Protein AF-A0A6I1K5Q5-F1 (afdb_monomer_lite)

Sequence (228 aa):
MSTQPTPKAWEADEFWSEVVNVITGGKRLRPDHYLASLDAPALESLRLALSSSGTLAEQQKLCPPRSGGRLDGEPPSLRCLSELSSALRQTWMLRRLERQTLIESAAKKRCGDLGLDTRLTDAVCTVVGEEALAQAAHNQVGDFSVKAAQVLMSRQDGKLKAIAEQRKERELELKNRSLDLELEKYRTALKGKVELAMDAFAADLKGNAKLLEAYQRFRAEVGAAMTK

Radius of gyration: 44.76 Å; chains: 1; bounding box: 92×24×130 Å

Structure (mmCIF, N/CA/C/O backbone):
data_AF-A0A6I1K5Q5-F1
#
_entry.id   AF-A0A6I1K5Q5-F1
#
loop_
_atom_site.group_PDB
_atom_site.id
_atom_site.type_symbol
_atom_site.label_atom_id
_atom_site.label_alt_id
_atom_site.label_comp_id
_atom_site.label_asym_id
_atom_site.label_entity_id
_atom_site.label_seq_id
_atom_site.pdbx_PDB_ins_code
_atom_site.Cartn_x
_atom_site.Cartn_y
_atom_site.Cartn_z
_atom_site.occupancy
_atom_site.B_iso_or_equiv
_atom_site.auth_seq_id
_atom_site.auth_comp_id
_atom_site.auth_asym_id
_atom_site.auth_atom_id
_atom_site.pdbx_PDB_model_num
ATOM 1 N N . MET A 1 1 ? -1.878 -12.886 -54.668 1.00 40.97 1 MET A N 1
ATOM 2 C CA . MET A 1 1 ? -1.675 -13.438 -53.313 1.00 40.97 1 MET A CA 1
ATOM 3 C C . MET A 1 1 ? -1.181 -12.306 -52.431 1.00 40.97 1 MET A C 1
ATOM 5 O O . MET A 1 1 ? -0.144 -11.738 -52.737 1.00 40.97 1 MET A O 1
ATOM 9 N N . SER A 1 2 ? -1.976 -11.894 -51.441 1.00 40.22 2 SER A N 1
ATOM 10 C CA . SER A 1 2 ? -1.607 -10.820 -50.513 1.00 40.22 2 SER A CA 1
ATOM 11 C C . SER A 1 2 ? -0.576 -11.371 -49.530 1.00 40.22 2 SER A C 1
ATOM 13 O O . SER A 1 2 ? -0.927 -12.128 -48.629 1.00 40.22 2 SER A O 1
ATOM 15 N N . THR A 1 3 ? 0.703 -11.073 -49.747 1.00 44.16 3 THR A N 1
ATOM 16 C CA . THR A 1 3 ? 1.759 -11.342 -48.769 1.00 44.16 3 THR A CA 1
ATOM 17 C C . THR A 1 3 ? 1.584 -10.344 -47.635 1.00 44.16 3 THR A C 1
ATOM 19 O O . THR A 1 3 ? 2.009 -9.193 -47.752 1.00 44.16 3 THR A O 1
ATOM 22 N N . GLN A 1 4 ? 0.911 -10.750 -46.557 1.00 48.81 4 GLN A N 1
ATOM 23 C CA . GLN A 1 4 ? 0.984 -9.976 -45.324 1.00 48.81 4 GLN A CA 1
ATOM 24 C C . GLN A 1 4 ? 2.465 -9.878 -44.927 1.00 48.81 4 GLN A C 1
ATOM 26 O O . GLN A 1 4 ? 3.147 -10.907 -44.916 1.00 48.81 4 GLN A O 1
ATOM 31 N N . PRO A 1 5 ? 2.989 -8.665 -44.679 1.00 61.34 5 PRO A N 1
ATOM 32 C CA . PRO A 1 5 ? 4.362 -8.512 -44.233 1.00 61.34 5 PRO A CA 1
ATOM 33 C C . PRO A 1 5 ? 4.520 -9.250 -42.908 1.00 61.34 5 PRO A C 1
ATOM 35 O O . PRO A 1 5 ? 3.667 -9.136 -42.026 1.00 61.34 5 PRO A O 1
ATOM 38 N N . THR A 1 6 ? 5.596 -10.023 -42.790 1.00 65.38 6 THR A N 1
ATOM 39 C CA . THR A 1 6 ? 5.966 -10.685 -41.543 1.00 65.38 6 THR A CA 1
ATOM 40 C C . THR A 1 6 ? 6.007 -9.627 -40.436 1.00 65.38 6 THR A C 1
ATOM 42 O O . THR A 1 6 ? 6.643 -8.585 -40.644 1.00 65.38 6 THR A O 1
ATOM 45 N N . PRO A 1 7 ? 5.315 -9.842 -39.303 1.00 74.31 7 PRO A N 1
ATOM 46 C CA . PRO A 1 7 ? 5.325 -8.883 -38.210 1.00 74.31 7 PRO A CA 1
ATOM 47 C C . PRO A 1 7 ? 6.760 -8.669 -37.737 1.00 74.31 7 PRO A C 1
ATOM 49 O O . PRO A 1 7 ? 7.582 -9.593 -37.731 1.00 74.31 7 PRO A O 1
ATOM 52 N N . LYS A 1 8 ? 7.082 -7.428 -37.386 1.00 83.38 8 LYS A N 1
ATOM 53 C CA . LYS A 1 8 ? 8.431 -7.082 -36.927 1.00 83.38 8 LYS A CA 1
ATOM 54 C C . LYS A 1 8 ? 8.673 -7.703 -35.554 1.00 83.38 8 LYS A C 1
ATOM 56 O O . LYS A 1 8 ? 7.740 -7.849 -34.773 1.00 83.38 8 LYS A O 1
ATOM 61 N N . ALA A 1 9 ? 9.926 -8.016 -35.221 1.00 83.31 9 ALA A N 1
ATOM 62 C CA . ALA A 1 9 ? 10.248 -8.694 -33.960 1.00 83.31 9 ALA A CA 1
ATOM 63 C C . ALA A 1 9 ? 9.727 -7.945 -32.716 1.00 83.31 9 ALA A C 1
ATOM 65 O O . ALA A 1 9 ? 9.235 -8.571 -31.784 1.00 83.31 9 ALA A O 1
ATOM 66 N N . TRP A 1 10 ? 9.754 -6.609 -32.731 1.00 83.94 10 TRP A N 1
ATOM 67 C CA . TRP A 1 10 ? 9.225 -5.784 -31.640 1.00 83.94 10 TRP A CA 1
ATOM 68 C C . TRP A 1 10 ? 7.691 -5.782 -31.541 1.00 83.94 10 TRP A C 1
ATOM 70 O O . TRP A 1 10 ? 7.167 -5.429 -30.493 1.00 83.94 10 TRP A O 1
ATOM 80 N N . GLU A 1 11 ? 6.959 -6.151 -32.599 1.00 84.75 11 GLU A N 1
ATOM 81 C CA . GLU A 1 11 ? 5.490 -6.269 -32.561 1.00 84.75 11 GLU A CA 1
ATOM 82 C C . GLU A 1 11 ? 5.056 -7.540 -31.819 1.00 84.75 11 GLU A C 1
ATOM 84 O O . GLU A 1 11 ? 3.968 -7.578 -31.251 1.00 84.75 11 GLU A O 1
ATOM 89 N N . ALA A 1 12 ? 5.911 -8.568 -31.809 1.00 83.62 12 ALA A N 1
ATOM 90 C CA . ALA A 1 12 ? 5.667 -9.829 -31.113 1.00 83.62 12 ALA A CA 1
ATOM 91 C C . ALA A 1 12 ? 6.012 -9.777 -29.612 1.00 83.62 12 ALA A C 1
ATOM 93 O O . ALA A 1 12 ? 5.612 -10.669 -28.866 1.00 83.62 12 ALA A O 1
ATOM 94 N N . ASP A 1 13 ? 6.743 -8.751 -29.167 1.00 85.88 13 ASP A N 1
ATOM 95 C CA . ASP A 1 13 ? 7.114 -8.539 -27.768 1.00 85.88 13 ASP A CA 1
ATOM 96 C C . ASP A 1 13 ? 6.332 -7.347 -27.198 1.00 85.88 13 ASP A C 1
ATOM 98 O O . ASP A 1 13 ? 6.517 -6.202 -27.614 1.00 85.88 13 ASP A O 1
ATOM 102 N N . GLU A 1 14 ? 5.462 -7.610 -26.218 1.00 86.88 14 GLU A N 1
ATOM 103 C CA . GLU A 1 14 ? 4.630 -6.584 -25.575 1.00 86.88 14 GLU A CA 1
ATOM 104 C C . GLU A 1 14 ? 5.450 -5.414 -25.016 1.00 86.88 14 GLU A C 1
ATOM 106 O O . GLU A 1 14 ? 5.043 -4.257 -25.131 1.00 86.88 14 GLU A O 1
ATOM 111 N N . PHE A 1 15 ? 6.622 -5.692 -24.438 1.00 88.19 15 PHE A N 1
ATOM 112 C CA . PHE A 1 15 ? 7.477 -4.658 -23.868 1.00 88.19 15 PHE A CA 1
ATOM 113 C C . PHE A 1 15 ? 8.039 -3.748 -24.962 1.00 88.19 15 PHE A C 1
ATOM 115 O O . PHE A 1 15 ? 7.983 -2.525 -24.840 1.00 88.19 15 PHE A O 1
ATOM 122 N N . TRP A 1 16 ? 8.554 -4.320 -26.050 1.00 87.81 16 TRP A N 1
ATOM 123 C CA . TRP A 1 16 ? 9.086 -3.520 -27.154 1.00 87.81 16 TRP A CA 1
ATOM 124 C C . TRP A 1 16 ? 7.994 -2.788 -27.936 1.00 87.81 16 TRP A C 1
ATOM 126 O O . TRP A 1 16 ? 8.220 -1.660 -28.378 1.00 87.81 16 TRP A O 1
ATOM 136 N N . SER A 1 17 ? 6.801 -3.370 -28.038 1.00 87.19 17 SER A N 1
ATOM 137 C CA . SER A 1 17 ? 5.617 -2.714 -28.592 1.00 87.19 17 SER A CA 1
ATOM 138 C C . SER A 1 17 ? 5.233 -1.465 -27.787 1.00 87.19 17 SER A C 1
ATOM 140 O O . SER A 1 17 ? 5.051 -0.386 -28.356 1.00 87.19 17 SER A O 1
ATOM 142 N N . GLU A 1 18 ? 5.213 -1.552 -26.454 1.00 87.50 18 GLU A N 1
ATOM 143 C CA . GLU A 1 18 ? 5.001 -0.395 -25.573 1.00 87.50 18 GLU A CA 1
ATOM 144 C C . GLU A 1 18 ? 6.091 0.671 -25.737 1.00 87.50 18 GLU A C 1
ATOM 146 O O . GLU A 1 18 ? 5.775 1.851 -25.905 1.00 87.50 18 GLU A O 1
ATOM 151 N N . VAL A 1 19 ? 7.367 0.270 -25.765 1.00 86.81 19 VAL A N 1
ATOM 152 C CA . VAL A 1 19 ? 8.497 1.193 -25.978 1.00 86.81 19 VAL A CA 1
ATOM 153 C C . VAL A 1 19 ? 8.340 1.947 -27.301 1.00 86.81 19 VAL A C 1
ATOM 155 O O . VAL A 1 19 ? 8.510 3.167 -27.351 1.00 86.81 19 VAL A O 1
ATOM 158 N N . VAL A 1 20 ? 7.970 1.249 -28.376 1.00 86.62 20 VAL A N 1
ATOM 159 C CA . VAL A 1 20 ? 7.707 1.857 -29.686 1.00 86.62 20 VAL A CA 1
ATOM 160 C C . VAL A 1 20 ? 6.521 2.818 -29.622 1.00 86.62 20 VAL A C 1
ATOM 162 O O . VAL A 1 20 ? 6.599 3.918 -30.179 1.00 86.62 20 VAL A O 1
ATOM 165 N N . ASN A 1 21 ? 5.446 2.456 -28.923 1.00 85.88 21 ASN A N 1
ATOM 166 C CA . ASN A 1 21 ? 4.284 3.325 -28.739 1.00 85.88 21 ASN A CA 1
ATOM 167 C C . ASN A 1 21 ? 4.644 4.613 -27.992 1.00 85.88 21 ASN A C 1
ATOM 169 O O . ASN A 1 21 ? 4.194 5.686 -28.395 1.00 85.88 21 ASN A O 1
ATOM 173 N N . VAL A 1 22 ? 5.511 4.535 -26.980 1.00 85.38 22 VAL A N 1
ATOM 174 C CA . VAL A 1 22 ? 6.029 5.703 -26.252 1.00 85.38 22 VAL A CA 1
ATOM 175 C C . VAL A 1 22 ? 6.851 6.611 -27.174 1.00 85.38 22 VAL A C 1
ATOM 177 O O . VAL A 1 22 ? 6.630 7.820 -27.206 1.00 85.38 22 VAL A O 1
ATOM 180 N N . ILE A 1 23 ? 7.754 6.043 -27.981 1.00 83.56 23 ILE A N 1
ATOM 181 C CA . ILE A 1 23 ? 8.615 6.812 -28.904 1.00 83.56 23 ILE A CA 1
ATOM 182 C C . ILE A 1 23 ? 7.794 7.515 -29.986 1.00 83.56 23 ILE A C 1
ATOM 184 O O . ILE A 1 23 ? 8.096 8.637 -30.398 1.00 83.56 23 ILE A O 1
ATOM 188 N N . THR A 1 24 ? 6.779 6.828 -30.496 1.00 82.75 24 THR A N 1
ATOM 189 C CA . THR A 1 24 ? 6.010 7.285 -31.654 1.00 82.75 24 THR A CA 1
ATOM 190 C C . THR A 1 24 ? 4.749 8.056 -31.285 1.00 82.75 24 THR A C 1
ATOM 192 O O . THR A 1 24 ? 4.160 8.698 -32.158 1.00 82.75 24 THR A O 1
ATOM 195 N N . GLY A 1 25 ? 4.311 7.988 -30.026 1.00 78.12 25 GLY A N 1
ATOM 196 C CA . GLY A 1 25 ? 2.995 8.463 -29.606 1.00 78.12 25 GLY A CA 1
ATOM 197 C C . GLY A 1 25 ? 1.862 7.768 -30.369 1.00 78.12 25 GLY A C 1
ATOM 198 O O . GLY A 1 25 ? 0.908 8.432 -30.771 1.00 78.12 25 GLY A O 1
ATOM 199 N N . GLY A 1 26 ? 2.015 6.473 -30.673 1.00 69.19 26 GLY A N 1
ATOM 200 C CA . GLY A 1 26 ? 1.058 5.686 -31.465 1.00 69.19 26 GLY A CA 1
ATOM 201 C C . GLY A 1 26 ? 1.065 5.977 -32.974 1.00 69.19 26 GLY A C 1
ATOM 202 O O . GLY A 1 26 ? 0.168 5.543 -33.696 1.00 69.19 26 GLY A O 1
ATOM 203 N N . LYS A 1 27 ? 2.054 6.729 -33.476 1.00 73.19 27 LYS A N 1
ATOM 204 C CA . LYS A 1 27 ? 2.259 6.961 -34.917 1.00 73.19 27 LYS A CA 1
ATOM 205 C C . LYS A 1 27 ? 3.211 5.917 -35.507 1.00 73.19 27 LYS A C 1
ATOM 207 O O . LYS A 1 27 ? 3.805 5.107 -34.806 1.00 73.19 27 LYS A O 1
ATOM 212 N N . ARG A 1 28 ? 3.398 5.929 -36.831 1.00 68.50 28 ARG A N 1
ATOM 213 C CA . ARG A 1 28 ? 4.427 5.081 -37.454 1.00 68.50 28 ARG A CA 1
ATOM 214 C C . ARG A 1 28 ? 5.816 5.469 -36.938 1.00 68.50 28 ARG A C 1
ATOM 216 O O . ARG A 1 28 ? 6.120 6.657 -36.822 1.00 68.50 28 ARG A O 1
ATOM 223 N N . LEU A 1 29 ? 6.651 4.459 -36.675 1.00 68.31 29 LEU A N 1
ATOM 224 C CA . LEU A 1 29 ? 8.075 4.621 -36.366 1.00 68.31 29 LEU A CA 1
ATOM 225 C C . LEU A 1 29 ? 8.721 5.621 -37.327 1.00 68.31 29 LEU A C 1
ATOM 227 O O . LEU A 1 29 ? 8.513 5.538 -38.541 1.00 68.31 29 LEU A O 1
ATOM 231 N N . ARG A 1 30 ? 9.504 6.554 -36.766 1.00 65.06 30 ARG A N 1
ATOM 232 C CA . ARG A 1 30 ? 10.282 7.520 -37.550 1.00 65.06 30 ARG A CA 1
ATOM 233 C C . ARG A 1 30 ? 11.108 6.796 -38.631 1.00 65.06 30 ARG A C 1
ATOM 235 O O . ARG A 1 30 ? 11.469 5.632 -38.436 1.00 65.06 30 ARG A O 1
ATOM 242 N N . PRO A 1 31 ? 11.489 7.492 -39.717 1.00 53.25 31 PRO A N 1
ATOM 243 C CA . PRO A 1 31 ? 12.248 6.896 -40.821 1.00 53.25 31 PRO A CA 1
ATOM 244 C C . PRO A 1 31 ? 13.609 6.287 -40.441 1.00 53.25 31 PRO A C 1
ATOM 246 O O . PRO A 1 31 ? 14.196 5.583 -41.250 1.00 53.25 31 PRO A O 1
ATOM 249 N N . ASP A 1 32 ? 14.127 6.538 -39.231 1.00 61.19 32 ASP A N 1
ATOM 250 C CA . ASP A 1 32 ? 15.428 6.017 -38.781 1.00 61.19 32 ASP A CA 1
ATOM 251 C C . ASP A 1 32 ? 15.419 4.492 -38.512 1.00 61.19 32 ASP A C 1
ATOM 253 O O . ASP A 1 32 ? 16.476 3.912 -38.305 1.00 61.19 32 ASP A O 1
ATOM 257 N N . HIS A 1 33 ? 14.246 3.835 -38.533 1.00 75.38 33 HIS A N 1
ATOM 258 C CA . HIS A 1 33 ? 13.994 2.378 -38.633 1.00 75.38 33 HIS A CA 1
ATOM 259 C C . HIS A 1 33 ? 14.885 1.388 -37.844 1.00 75.38 33 HIS A C 1
ATOM 261 O O . HIS A 1 33 ? 14.795 0.189 -38.082 1.00 75.38 33 HIS A O 1
ATOM 267 N N . TYR A 1 34 ? 15.658 1.831 -36.850 1.00 85.12 34 TYR A N 1
ATOM 268 C CA . TYR A 1 34 ? 16.626 0.992 -36.140 1.00 85.12 34 TYR A CA 1
ATOM 269 C C . TYR A 1 34 ? 15.977 -0.202 -35.434 1.00 85.12 34 TYR A C 1
ATOM 271 O O . TYR A 1 34 ? 16.431 -1.318 -35.595 1.00 85.12 34 TYR A O 1
ATOM 279 N N . LEU A 1 35 ? 14.854 -0.022 -34.734 1.00 86.12 35 LEU A N 1
ATOM 280 C CA . LEU A 1 35 ? 14.151 -1.159 -34.120 1.00 86.12 35 LEU A CA 1
ATOM 281 C C . LEU A 1 35 ? 13.541 -2.119 -35.150 1.00 86.12 35 LEU A C 1
ATOM 283 O O . LEU A 1 35 ? 13.320 -3.285 -34.850 1.00 86.12 35 LEU A O 1
ATOM 287 N N . ALA A 1 36 ? 13.245 -1.639 -36.362 1.00 84.19 36 ALA A N 1
ATOM 288 C CA . ALA A 1 36 ? 12.668 -2.471 -37.413 1.00 84.19 36 ALA A CA 1
ATOM 289 C C . ALA A 1 36 ? 13.703 -3.388 -38.077 1.00 84.19 36 ALA A C 1
ATOM 291 O O . ALA A 1 36 ? 13.296 -4.347 -38.727 1.00 84.19 36 ALA A O 1
ATOM 292 N N . SER A 1 37 ? 14.996 -3.092 -37.923 1.00 84.44 37 SER A N 1
ATOM 293 C CA . SER A 1 37 ? 16.097 -3.930 -38.393 1.00 84.44 37 SER A CA 1
ATOM 294 C C . SER A 1 37 ? 16.604 -4.928 -37.354 1.00 84.44 37 SER A C 1
ATOM 296 O O . SER A 1 37 ? 17.511 -5.695 -37.659 1.00 84.44 37 SER A O 1
ATOM 298 N N . LEU A 1 38 ? 16.074 -4.929 -36.131 1.00 86.62 38 LEU A N 1
ATOM 299 C CA . LEU A 1 38 ? 16.517 -5.857 -35.093 1.00 86.62 38 LEU A CA 1
ATOM 300 C C . LEU A 1 38 ? 15.608 -7.084 -35.046 1.00 86.62 38 LEU A C 1
ATOM 302 O O . LEU A 1 38 ? 14.381 -6.974 -35.106 1.00 86.62 38 LEU A O 1
ATOM 306 N N . ASP A 1 39 ? 16.229 -8.250 -34.918 1.00 87.62 39 ASP A N 1
ATOM 307 C CA . ASP A 1 39 ? 15.558 -9.489 -34.554 1.00 87.62 39 ASP A CA 1
ATOM 308 C C . ASP A 1 39 ? 15.390 -9.582 -33.025 1.00 87.62 39 ASP A C 1
ATOM 310 O O . ASP A 1 39 ? 15.863 -8.732 -32.267 1.00 87.62 39 ASP A O 1
ATOM 314 N N . ALA A 1 40 ? 14.676 -10.603 -32.547 1.00 85.56 40 ALA A N 1
ATOM 315 C CA . ALA A 1 40 ? 14.408 -10.754 -31.116 1.00 85.56 40 ALA A CA 1
ATOM 316 C C . ALA A 1 40 ? 15.693 -10.859 -30.250 1.00 85.56 40 ALA A C 1
ATOM 318 O O . ALA A 1 40 ? 15.767 -10.173 -29.227 1.00 85.56 40 ALA A O 1
ATOM 319 N N . PRO A 1 41 ? 16.737 -11.623 -30.639 1.00 88.62 41 PRO A N 1
ATOM 320 C CA . PRO A 1 41 ? 18.012 -11.640 -29.914 1.00 88.62 41 PRO A CA 1
ATOM 321 C C . PRO A 1 41 ? 18.719 -10.278 -29.860 1.00 88.62 41 PRO A C 1
ATOM 323 O O . PRO A 1 41 ? 19.267 -9.897 -28.818 1.00 88.62 41 PRO A O 1
ATOM 326 N N . ALA A 1 42 ? 18.712 -9.524 -30.963 1.00 88.69 42 ALA A N 1
ATOM 327 C CA . ALA A 1 42 ? 19.323 -8.204 -30.993 1.00 88.69 42 ALA A CA 1
ATOM 328 C C . ALA A 1 42 ? 18.520 -7.188 -30.170 1.00 88.69 42 ALA A C 1
ATOM 330 O O . ALA A 1 42 ? 19.118 -6.346 -29.503 1.00 88.69 42 ALA A O 1
ATOM 331 N N . LEU A 1 43 ? 17.189 -7.292 -30.131 1.00 88.75 43 LEU A N 1
ATOM 332 C CA . LEU A 1 43 ? 16.364 -6.483 -29.232 1.00 88.75 43 LEU A CA 1
ATOM 333 C C . LEU A 1 43 ? 16.737 -6.717 -27.761 1.00 88.75 43 LEU A C 1
ATOM 335 O O . LEU A 1 43 ? 16.920 -5.753 -27.021 1.00 88.75 43 LEU A O 1
ATOM 339 N N . GLU A 1 44 ? 16.945 -7.961 -27.331 1.00 89.12 44 GLU A N 1
ATOM 340 C CA . GLU A 1 44 ? 17.372 -8.221 -25.948 1.00 89.12 44 GLU A CA 1
ATOM 341 C C . GLU A 1 44 ? 18.795 -7.706 -25.677 1.00 89.12 44 GLU A C 1
ATOM 343 O O . GLU A 1 44 ? 19.065 -7.096 -24.641 1.00 89.12 44 GLU A O 1
ATOM 348 N N . SER A 1 45 ? 19.698 -7.840 -26.650 1.00 89.56 45 SER A N 1
ATOM 349 C CA . SER A 1 45 ? 21.050 -7.273 -26.555 1.00 89.56 45 SER A CA 1
ATOM 350 C C . SER A 1 45 ? 21.025 -5.743 -26.441 1.00 89.56 45 SER A C 1
ATOM 352 O O . SER A 1 45 ? 21.745 -5.165 -25.626 1.00 89.56 45 SER A O 1
ATOM 354 N N . LEU A 1 46 ? 20.141 -5.075 -27.191 1.00 90.06 46 LEU A N 1
ATOM 355 C CA . LEU A 1 46 ? 19.900 -3.636 -27.086 1.00 90.06 46 LEU A CA 1
ATOM 356 C C . LEU A 1 46 ? 19.362 -3.258 -25.699 1.00 90.06 46 LEU A C 1
ATOM 358 O O . LEU A 1 46 ? 19.800 -2.260 -25.123 1.00 90.06 46 LEU A O 1
ATOM 362 N N . ARG A 1 47 ? 18.439 -4.051 -25.142 1.00 88.56 47 ARG A N 1
ATOM 363 C CA . ARG A 1 47 ? 17.910 -3.842 -23.787 1.00 88.56 47 ARG A CA 1
ATOM 364 C C . ARG A 1 47 ? 19.026 -3.865 -22.751 1.00 88.56 47 ARG A C 1
ATOM 366 O O . ARG A 1 47 ? 19.087 -2.969 -21.906 1.00 88.56 47 ARG A O 1
ATOM 373 N N . LEU A 1 48 ? 19.900 -4.867 -22.819 1.00 88.31 48 LEU A N 1
ATOM 374 C CA . LEU A 1 48 ? 21.029 -5.025 -21.903 1.00 88.31 48 LEU A CA 1
ATOM 375 C C . LEU A 1 48 ? 22.030 -3.876 -22.047 1.00 88.31 48 LEU A C 1
ATOM 377 O O . LEU A 1 48 ? 22.415 -3.280 -21.042 1.00 88.31 48 LEU A O 1
ATOM 381 N N . ALA A 1 49 ? 22.378 -3.504 -23.282 1.00 88.19 49 ALA A N 1
ATOM 382 C CA . ALA A 1 49 ? 23.281 -2.390 -23.567 1.00 88.19 49 ALA A CA 1
ATOM 383 C C . ALA A 1 49 ? 22.751 -1.052 -23.026 1.00 88.19 49 ALA A C 1
ATOM 385 O O . ALA A 1 49 ? 23.489 -0.288 -22.413 1.00 88.19 49 ALA A O 1
ATOM 386 N N . LEU A 1 50 ? 21.457 -0.770 -23.195 1.00 86.50 50 LEU A N 1
ATOM 387 C CA . LEU A 1 50 ? 20.842 0.463 -22.689 1.00 86.50 50 LEU A CA 1
ATOM 388 C C . LEU A 1 50 ? 20.600 0.451 -21.172 1.00 86.50 50 LEU A C 1
ATOM 390 O O . LEU A 1 50 ? 20.376 1.511 -20.582 1.00 86.50 50 LEU A O 1
ATOM 394 N N . SER A 1 51 ? 20.649 -0.726 -20.548 1.00 83.06 51 SER A N 1
ATOM 395 C CA . SER A 1 51 ? 20.532 -0.899 -19.096 1.00 83.06 51 SER A CA 1
ATOM 396 C C . SER A 1 51 ? 21.890 -0.911 -18.387 1.00 83.06 51 SER A C 1
ATOM 398 O O . SER A 1 51 ? 21.927 -0.872 -17.157 1.00 83.06 51 SER A O 1
ATOM 400 N N . SER A 1 52 ? 23.005 -0.968 -19.124 1.00 84.50 52 SER A N 1
ATOM 401 C CA . SER A 1 52 ? 24.341 -0.981 -18.532 1.00 84.50 52 SER A CA 1
ATOM 402 C C . SER A 1 52 ? 24.712 0.388 -17.962 1.00 84.50 52 SER A C 1
ATOM 404 O O . SER A 1 52 ? 24.329 1.433 -18.490 1.00 84.50 52 SER A O 1
ATOM 406 N N . SER A 1 53 ? 25.516 0.406 -16.902 1.00 79.00 53 SER A N 1
ATOM 407 C CA . SER A 1 53 ? 26.120 1.642 -16.401 1.00 79.00 53 SER A CA 1
ATOM 408 C C . SER A 1 53 ? 27.120 2.192 -17.420 1.00 79.00 53 SER A C 1
ATOM 410 O O . SER A 1 53 ? 27.966 1.443 -17.904 1.00 79.00 53 SER A O 1
ATOM 412 N N . GLY A 1 54 ? 27.048 3.484 -17.732 1.00 83.75 54 GLY A N 1
ATOM 413 C CA . GLY A 1 54 ? 27.987 4.141 -18.640 1.00 83.75 54 GLY A CA 1
ATOM 414 C C . GLY A 1 54 ? 27.383 5.360 -19.325 1.00 83.75 54 GLY A C 1
ATOM 415 O O . GLY A 1 54 ? 26.204 5.683 -19.157 1.00 83.75 54 GLY A O 1
ATOM 416 N N . THR A 1 55 ? 28.205 6.050 -20.104 1.00 88.62 55 THR A N 1
ATOM 417 C CA . THR A 1 55 ? 27.761 7.132 -20.987 1.00 88.62 55 THR A CA 1
ATOM 418 C C . THR A 1 55 ? 27.049 6.570 -22.220 1.00 88.62 55 THR A C 1
ATOM 420 O O . THR A 1 55 ? 27.313 5.448 -22.649 1.00 88.62 55 THR A O 1
ATOM 423 N N . LEU A 1 56 ? 26.183 7.367 -22.861 1.00 85.62 56 LEU A N 1
ATOM 424 C CA . LEU A 1 56 ? 25.504 6.952 -24.102 1.00 85.62 56 LEU A CA 1
ATOM 425 C C . LEU A 1 56 ? 26.489 6.551 -25.216 1.00 85.62 56 LEU A C 1
ATOM 427 O O . LEU A 1 56 ? 26.173 5.682 -26.020 1.00 85.62 56 LEU A O 1
ATOM 431 N N . ALA A 1 57 ? 27.683 7.152 -25.253 1.00 87.00 57 ALA A N 1
ATOM 432 C CA . ALA A 1 57 ? 28.728 6.810 -26.220 1.00 87.00 57 ALA A CA 1
ATOM 433 C C . ALA A 1 57 ? 29.377 5.443 -25.942 1.00 87.00 57 ALA A C 1
ATOM 435 O O . ALA A 1 57 ? 29.775 4.745 -26.872 1.00 87.00 57 ALA A O 1
ATOM 436 N N . GLU A 1 58 ? 29.479 5.039 -24.676 1.00 87.69 58 GLU A N 1
ATOM 437 C CA . GLU A 1 58 ? 29.938 3.699 -24.296 1.00 87.69 58 GLU A CA 1
ATOM 438 C C . GLU A 1 58 ? 28.848 2.660 -24.562 1.00 87.69 58 GLU A C 1
ATOM 440 O O . GLU A 1 58 ? 29.125 1.630 -25.172 1.00 87.69 58 GLU A O 1
ATOM 445 N N . GLN A 1 59 ? 27.598 2.973 -24.210 1.00 87.50 59 GLN A N 1
ATOM 446 C CA . GLN A 1 59 ? 26.440 2.124 -24.499 1.00 87.50 59 GLN A CA 1
ATOM 447 C C . GLN A 1 59 ? 26.254 1.907 -26.008 1.00 87.50 59 GLN A C 1
ATOM 449 O O . GLN A 1 59 ? 25.938 0.799 -26.432 1.00 87.50 59 GLN A O 1
ATOM 454 N N . GLN A 1 60 ? 26.521 2.923 -26.837 1.00 89.44 60 GLN A N 1
ATOM 455 C CA . GLN A 1 60 ? 26.455 2.823 -28.300 1.00 89.44 60 GLN A CA 1
ATOM 456 C C . GLN A 1 60 ? 27.361 1.724 -28.862 1.00 89.44 60 GLN A C 1
ATOM 458 O O . GLN A 1 60 ? 26.981 1.067 -29.826 1.00 89.44 60 GLN A O 1
ATOM 463 N N . LYS A 1 61 ? 28.532 1.496 -28.255 1.00 87.00 61 LYS A N 1
ATOM 464 C CA . LYS A 1 61 ? 29.472 0.446 -28.683 1.00 87.00 61 LYS A CA 1
ATOM 465 C C . LYS A 1 61 ? 28.976 -0.964 -28.357 1.00 87.00 61 LYS A C 1
ATOM 467 O O . LYS A 1 61 ? 29.436 -1.918 -28.971 1.00 87.00 61 LYS A O 1
ATOM 472 N N . LEU A 1 62 ? 28.076 -1.082 -27.382 1.00 87.38 62 LEU A N 1
ATOM 473 C CA . LEU A 1 62 ? 27.465 -2.340 -26.951 1.00 87.38 62 LEU A CA 1
ATOM 474 C C . LEU A 1 62 ? 26.150 -2.627 -27.685 1.00 87.38 62 LEU A C 1
ATOM 476 O O . LEU A 1 62 ? 25.636 -3.741 -27.613 1.00 87.38 62 LEU A O 1
ATOM 480 N N . CYS A 1 63 ? 25.584 -1.626 -28.363 1.00 88.94 63 CYS A N 1
ATOM 481 C CA . CYS A 1 63 ? 24.339 -1.782 -29.096 1.00 88.94 63 CYS A CA 1
ATOM 482 C C . CYS A 1 63 ? 24.563 -2.623 -30.358 1.00 88.94 63 CYS A C 1
ATOM 484 O O . CYS A 1 63 ? 25.577 -2.448 -31.040 1.00 88.94 63 CYS A O 1
ATOM 486 N N . PRO A 1 64 ? 23.607 -3.496 -30.715 1.00 89.75 64 PRO A N 1
ATOM 487 C CA . PRO A 1 64 ? 23.698 -4.251 -31.952 1.00 89.75 64 PRO A CA 1
ATOM 488 C C . PRO A 1 64 ? 23.750 -3.289 -33.149 1.00 89.75 64 PRO A C 1
ATOM 490 O O . PRO A 1 64 ? 23.028 -2.279 -33.159 1.00 89.75 64 PRO A O 1
ATOM 493 N N . PRO A 1 65 ? 24.589 -3.571 -34.158 1.00 86.81 65 PRO A N 1
ATOM 494 C CA . PRO A 1 65 ? 24.616 -2.769 -35.368 1.00 86.81 65 PRO A CA 1
ATOM 495 C C . PRO A 1 65 ? 23.283 -2.888 -36.110 1.00 86.81 65 PRO A C 1
ATOM 497 O O . PRO A 1 65 ? 22.511 -3.833 -35.925 1.00 86.81 65 PRO A O 1
ATOM 500 N N . ARG A 1 66 ? 23.001 -1.910 -36.966 1.00 84.94 66 ARG A N 1
ATOM 501 C CA . ARG A 1 66 ? 21.860 -1.974 -37.883 1.00 84.94 66 ARG A CA 1
ATOM 502 C C . ARG A 1 66 ? 22.010 -3.188 -38.797 1.00 84.94 66 ARG A C 1
ATOM 504 O O . ARG A 1 66 ? 23.107 -3.425 -39.292 1.00 84.94 66 ARG A O 1
ATOM 511 N N . SER A 1 67 ? 20.907 -3.897 -39.038 1.00 77.50 67 SER A N 1
ATOM 512 C CA . SER A 1 67 ? 20.867 -4.998 -40.002 1.00 77.50 67 SER A CA 1
ATOM 513 C C . SER A 1 67 ? 19.921 -4.703 -41.173 1.00 77.50 67 SER A C 1
ATOM 515 O O . SER A 1 67 ? 18.766 -4.324 -40.990 1.00 77.50 67 SER A O 1
ATOM 517 N N . GLY A 1 68 ? 20.408 -4.840 -42.401 1.00 67.00 68 GLY A N 1
ATOM 518 C CA . GLY A 1 68 ? 19.596 -4.647 -43.601 1.00 67.00 68 GLY A CA 1
ATOM 519 C C . GLY A 1 68 ? 19.326 -3.176 -43.958 1.00 67.00 68 GLY A C 1
ATOM 520 O O . GLY A 1 68 ? 18.813 -2.370 -43.180 1.00 67.00 68 GLY A O 1
ATOM 521 N N . GLY A 1 69 ? 19.641 -2.827 -45.207 1.00 71.75 69 GLY A N 1
ATOM 522 C CA . GLY A 1 69 ? 19.442 -1.493 -45.772 1.00 71.75 69 GLY A CA 1
ATOM 523 C C . GL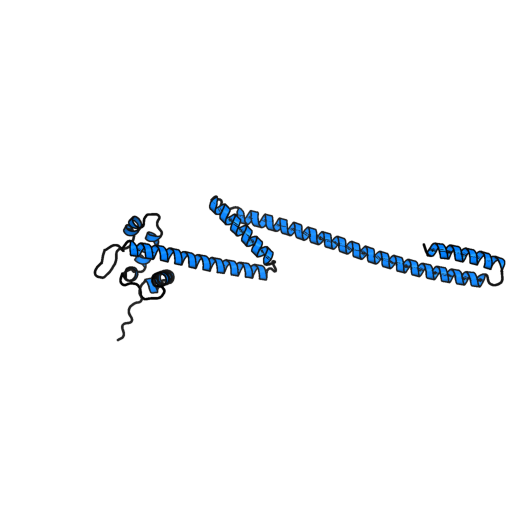Y A 1 69 ? 20.751 -0.748 -46.026 1.00 71.75 69 GLY A C 1
ATOM 524 O O . GLY A 1 69 ? 21.826 -1.331 -46.068 1.00 71.75 69 GLY A O 1
ATOM 525 N N . ARG A 1 70 ? 20.660 0.569 -46.242 1.00 73.19 70 ARG A N 1
ATOM 526 C CA . ARG A 1 70 ? 21.806 1.404 -46.651 1.00 73.19 70 ARG A CA 1
ATOM 527 C C . ARG A 1 70 ? 22.861 1.601 -45.553 1.00 73.19 70 ARG A C 1
ATOM 529 O O . ARG A 1 70 ? 24.003 1.889 -45.879 1.00 73.19 70 ARG A O 1
ATOM 536 N N . LEU A 1 71 ? 22.461 1.490 -44.288 1.00 74.94 71 LEU A N 1
ATOM 537 C CA . LEU A 1 71 ? 23.301 1.735 -43.107 1.00 74.94 71 LEU A CA 1
ATOM 538 C C . LEU A 1 71 ? 23.658 0.421 -42.396 1.00 74.94 71 LEU A C 1
ATOM 540 O O . LEU A 1 71 ? 23.792 0.391 -41.176 1.00 74.94 71 LEU A O 1
ATOM 544 N N . ASP A 1 72 ? 23.694 -0.682 -43.142 1.00 80.50 72 ASP A N 1
ATOM 545 C CA . ASP A 1 72 ? 23.994 -2.007 -42.606 1.00 80.50 72 ASP A CA 1
ATOM 546 C C . ASP A 1 72 ? 25.385 -2.031 -41.955 1.00 80.50 72 ASP A C 1
ATOM 548 O O . ASP A 1 72 ? 26.348 -1.492 -42.504 1.00 80.50 72 ASP A O 1
ATOM 552 N N . GLY A 1 73 ? 25.482 -2.606 -40.756 1.00 81.50 73 GLY A N 1
ATOM 553 C CA . GLY A 1 73 ? 26.714 -2.629 -39.964 1.00 81.50 73 GLY A CA 1
ATOM 554 C C . GLY A 1 73 ? 27.029 -1.336 -39.198 1.00 81.50 73 GLY A C 1
ATOM 555 O O . GLY A 1 73 ? 27.915 -1.347 -38.343 1.00 81.50 73 GLY A O 1
ATOM 556 N N . GLU A 1 74 ? 26.310 -0.233 -39.433 1.00 84.12 74 GLU A N 1
ATOM 557 C CA . GLU A 1 74 ? 26.538 1.016 -38.701 1.00 84.12 74 GLU A CA 1
ATOM 558 C C . GLU A 1 74 ? 25.870 1.010 -37.313 1.00 84.12 74 GLU A C 1
ATOM 560 O O . GLU A 1 74 ? 24.766 0.471 -37.141 1.00 84.12 74 GLU A O 1
ATOM 565 N N . PRO A 1 75 ? 26.488 1.655 -36.304 1.00 84.50 75 PRO A N 1
ATOM 566 C CA . PRO A 1 75 ? 25.863 1.824 -35.001 1.00 84.50 75 PRO A CA 1
ATOM 567 C C . PRO A 1 75 ? 24.653 2.778 -35.071 1.00 84.50 75 PRO A C 1
ATOM 569 O O . PRO A 1 75 ? 24.589 3.678 -35.918 1.00 84.50 75 PRO A O 1
ATOM 572 N N . PRO A 1 76 ? 23.676 2.643 -34.158 1.00 87.00 76 PRO A N 1
ATOM 573 C CA . PRO A 1 76 ? 22.585 3.608 -34.034 1.00 87.00 76 PRO A CA 1
ATOM 574 C C . PRO A 1 76 ? 23.118 4.997 -33.668 1.00 87.00 76 PRO A C 1
ATOM 576 O O . PRO A 1 76 ? 24.138 5.125 -32.995 1.00 87.00 76 PRO A O 1
ATOM 579 N N . SER A 1 77 ? 22.421 6.059 -34.077 1.00 87.50 77 SER A N 1
ATOM 580 C CA . SER A 1 77 ? 22.829 7.425 -33.731 1.00 87.50 77 SER A CA 1
ATOM 581 C C . SER A 1 77 ? 22.652 7.693 -32.228 1.00 87.50 77 SER A C 1
ATOM 583 O O . SER A 1 77 ? 21.728 7.170 -31.603 1.00 87.50 77 SER A O 1
ATOM 585 N N . LEU A 1 78 ? 23.480 8.566 -31.637 1.00 85.81 78 LEU A N 1
ATOM 586 C CA . LEU A 1 78 ? 23.347 8.943 -30.217 1.00 85.81 78 LEU A CA 1
ATOM 587 C C . LEU A 1 78 ? 21.969 9.535 -29.890 1.00 85.81 78 LEU A C 1
ATOM 589 O O . LEU A 1 78 ? 21.432 9.311 -28.807 1.00 85.81 78 LEU A O 1
ATOM 593 N N . ARG A 1 79 ? 21.367 10.256 -30.844 1.00 85.94 79 ARG A N 1
ATOM 594 C CA . ARG A 1 79 ? 19.998 10.765 -30.717 1.00 85.94 79 ARG A CA 1
ATOM 595 C C . ARG A 1 79 ? 18.985 9.623 -30.623 1.00 85.94 79 ARG A C 1
ATOM 597 O O . ARG A 1 79 ? 18.134 9.655 -29.741 1.00 85.94 79 ARG A O 1
ATOM 604 N N . CYS A 1 80 ? 19.094 8.619 -31.495 1.00 85.56 80 CYS A N 1
ATOM 605 C CA . CYS A 1 80 ? 18.235 7.436 -31.464 1.00 85.56 80 CYS A CA 1
ATOM 606 C C . CYS A 1 80 ? 18.361 6.699 -30.121 1.00 85.56 80 CYS A C 1
ATOM 608 O O . CYS A 1 80 ? 17.349 6.399 -29.492 1.00 85.56 80 CYS A O 1
ATOM 610 N N . LEU A 1 81 ? 19.587 6.499 -29.627 1.00 87.56 81 LEU A N 1
ATOM 611 C CA . LEU A 1 81 ? 19.828 5.863 -28.328 1.00 87.56 81 LEU A CA 1
ATOM 612 C C . LEU A 1 81 ? 19.282 6.670 -27.149 1.00 87.56 81 LEU A C 1
ATOM 614 O O . LEU A 1 81 ? 18.745 6.089 -26.210 1.00 87.56 81 LEU A O 1
ATOM 618 N N . SER A 1 82 ? 19.380 7.999 -27.192 1.00 86.38 82 SER A N 1
ATOM 619 C CA . SER A 1 82 ? 18.800 8.867 -26.165 1.00 86.38 82 SER A CA 1
ATOM 620 C C . SER A 1 82 ? 17.271 8.749 -26.119 1.00 86.38 82 SER A C 1
ATOM 622 O O . SER A 1 82 ? 16.704 8.574 -25.038 1.00 86.38 82 SER A O 1
ATOM 624 N N . GLU A 1 83 ? 16.611 8.768 -27.284 1.00 87.25 83 GLU A N 1
ATOM 625 C CA . GLU A 1 83 ? 15.158 8.583 -27.401 1.00 87.25 83 GLU A CA 1
ATOM 626 C C . GLU A 1 83 ? 14.734 7.187 -26.895 1.00 87.25 83 GLU A C 1
ATOM 628 O O . GLU A 1 83 ? 13.810 7.079 -26.088 1.00 87.25 83 GLU A O 1
ATOM 633 N N . LEU A 1 84 ? 15.466 6.130 -27.269 1.00 88.50 84 LEU A N 1
ATOM 634 C CA . LEU A 1 84 ? 15.229 4.755 -26.804 1.00 88.50 84 LEU A CA 1
ATOM 635 C C . LEU A 1 84 ? 15.434 4.594 -25.295 1.00 88.50 84 LEU A C 1
ATOM 637 O O . LEU A 1 84 ? 14.594 4.018 -24.611 1.00 88.50 84 LEU A O 1
ATOM 641 N N . SER A 1 85 ? 16.531 5.126 -24.757 1.00 86.88 85 SER A N 1
ATOM 642 C CA . SER A 1 85 ? 16.840 5.075 -23.324 1.00 86.88 85 SER A CA 1
ATOM 643 C C . SER A 1 85 ? 15.786 5.808 -22.488 1.00 86.88 85 SER A C 1
ATOM 645 O O . SER A 1 85 ? 15.444 5.372 -21.385 1.00 86.88 85 SER A O 1
ATOM 647 N N . SER A 1 86 ? 15.255 6.924 -22.996 1.00 85.56 86 SER A N 1
ATOM 648 C CA . SER A 1 86 ? 14.157 7.649 -22.353 1.00 85.56 86 SER A CA 1
ATOM 649 C C . SER A 1 86 ? 12.865 6.826 -22.366 1.00 85.56 86 SER A C 1
ATOM 651 O O . SER A 1 86 ? 12.254 6.625 -21.315 1.00 85.56 86 SER A O 1
ATOM 653 N N . ALA A 1 87 ? 12.499 6.268 -23.522 1.00 86.94 87 ALA A N 1
ATOM 654 C CA . ALA A 1 87 ? 11.288 5.469 -23.675 1.00 86.94 87 ALA A CA 1
ATOM 655 C C . ALA A 1 87 ? 11.318 4.168 -22.861 1.00 86.94 87 ALA A C 1
ATOM 657 O O . ALA A 1 87 ? 10.321 3.813 -22.232 1.00 86.94 87 ALA A O 1
ATOM 658 N N . LEU A 1 88 ? 12.469 3.490 -22.795 1.00 86.88 88 LEU A N 1
ATOM 659 C CA . LEU A 1 88 ? 12.662 2.327 -21.928 1.00 86.88 88 LEU A CA 1
ATOM 660 C C . LEU A 1 88 ? 12.407 2.694 -20.467 1.00 86.88 88 LEU A C 1
ATOM 662 O O . LEU A 1 88 ? 11.635 2.017 -19.793 1.00 86.88 88 LEU A O 1
ATOM 666 N N . ARG A 1 89 ? 13.004 3.788 -19.980 1.00 84.12 89 ARG A N 1
ATOM 667 C CA . ARG A 1 89 ? 12.797 4.257 -18.601 1.00 84.12 89 ARG A CA 1
ATOM 668 C C . ARG A 1 89 ? 11.336 4.587 -18.313 1.00 84.12 89 ARG A C 1
ATOM 670 O O . ARG A 1 89 ? 10.832 4.194 -17.264 1.00 84.12 89 ARG A O 1
ATOM 677 N N . GLN A 1 90 ? 10.654 5.260 -19.238 1.00 85.12 90 GLN A N 1
ATOM 678 C CA . GLN A 1 90 ? 9.228 5.561 -19.104 1.00 85.12 90 GLN A CA 1
ATOM 679 C C . GLN A 1 90 ? 8.379 4.286 -19.061 1.00 85.12 90 GLN A C 1
ATOM 681 O O . GLN A 1 90 ? 7.560 4.138 -18.160 1.00 85.12 90 GLN A O 1
ATOM 686 N N . THR A 1 91 ? 8.626 3.333 -19.959 1.00 85.88 91 THR A N 1
ATOM 687 C CA . THR A 1 91 ? 7.901 2.050 -20.006 1.00 85.88 91 THR A CA 1
ATOM 688 C C . THR A 1 91 ? 8.111 1.244 -18.721 1.00 85.88 91 THR A C 1
ATOM 690 O O . THR A 1 91 ? 7.161 0.743 -18.122 1.00 85.88 91 THR A O 1
ATOM 693 N N . TRP A 1 92 ? 9.349 1.186 -18.221 1.00 84.38 92 TRP A N 1
ATOM 694 C CA . TRP A 1 92 ? 9.659 0.575 -16.927 1.00 84.38 92 TRP A CA 1
ATOM 695 C C . TRP A 1 92 ? 8.932 1.254 -15.764 1.00 84.38 92 TRP A C 1
ATOM 697 O O . TRP A 1 92 ? 8.430 0.568 -14.872 1.00 84.38 92 TRP A O 1
ATOM 707 N N . MET A 1 93 ? 8.867 2.587 -15.763 1.00 80.62 93 MET A N 1
ATOM 708 C CA . MET A 1 93 ? 8.158 3.348 -14.737 1.00 80.62 93 MET A CA 1
ATOM 709 C C . MET A 1 93 ? 6.650 3.083 -14.781 1.00 80.62 93 MET A C 1
ATOM 711 O O . MET A 1 93 ? 6.062 2.842 -13.730 1.00 80.62 93 MET A O 1
ATOM 715 N N . LEU A 1 94 ? 6.044 3.057 -15.971 1.00 81.19 94 LEU A N 1
ATOM 716 C CA . LEU A 1 94 ? 4.626 2.734 -16.155 1.00 81.19 94 LEU A CA 1
ATOM 717 C C . LEU A 1 94 ? 4.308 1.331 -15.631 1.00 81.19 94 LEU A C 1
ATOM 719 O O . LEU A 1 94 ? 3.487 1.197 -14.726 1.00 81.19 94 LEU A O 1
ATOM 723 N N . ARG A 1 95 ? 5.049 0.306 -16.070 1.00 84.94 95 ARG A N 1
ATOM 724 C CA . ARG A 1 95 ? 4.867 -1.072 -15.579 1.00 84.94 95 ARG A CA 1
ATOM 725 C C . ARG A 1 95 ? 5.088 -1.198 -14.070 1.00 84.94 95 ARG A C 1
ATOM 727 O O . ARG A 1 95 ? 4.435 -2.004 -13.407 1.00 84.94 95 ARG A O 1
ATOM 734 N N . ARG A 1 96 ? 6.015 -0.422 -13.496 1.00 78.88 96 ARG A N 1
ATOM 735 C CA . ARG A 1 96 ? 6.227 -0.376 -12.040 1.00 78.88 96 ARG A CA 1
ATOM 736 C C . ARG A 1 96 ? 5.010 0.210 -11.319 1.00 78.88 96 ARG A C 1
ATOM 738 O O . ARG A 1 96 ? 4.586 -0.368 -10.321 1.00 78.88 96 ARG A O 1
ATOM 745 N N . LEU A 1 97 ? 4.457 1.316 -11.816 1.00 74.94 97 LEU A N 1
ATOM 746 C CA . LEU A 1 97 ? 3.268 1.959 -11.248 1.00 74.94 97 LEU A CA 1
ATOM 747 C C . LEU A 1 97 ? 2.023 1.071 -11.367 1.00 74.94 97 LEU A C 1
ATOM 749 O O . LEU A 1 97 ? 1.260 0.971 -10.409 1.00 74.94 97 LEU A O 1
ATOM 753 N N . GLU A 1 98 ? 1.847 0.374 -12.489 1.00 78.62 98 GLU A N 1
ATOM 754 C CA . GLU A 1 98 ? 0.765 -0.603 -12.688 1.00 78.62 98 GLU A CA 1
ATOM 755 C C . GLU A 1 98 ? 0.860 -1.773 -11.704 1.00 78.62 98 GLU A C 1
ATOM 757 O O . GLU A 1 98 ? -0.119 -2.142 -11.056 1.00 78.62 98 GLU A O 1
ATOM 762 N N . ARG A 1 99 ? 2.061 -2.339 -11.513 1.00 77.19 99 ARG A N 1
ATOM 763 C CA . ARG A 1 99 ? 2.265 -3.370 -10.482 1.00 77.19 99 ARG A CA 1
ATOM 764 C C . ARG A 1 99 ? 1.964 -2.842 -9.089 1.00 77.19 99 ARG A C 1
ATOM 766 O O . ARG A 1 99 ? 1.356 -3.553 -8.294 1.00 77.19 99 ARG A O 1
ATOM 773 N N . GLN A 1 100 ? 2.387 -1.618 -8.788 1.00 69.56 100 GLN A N 1
ATOM 774 C CA . GLN A 1 100 ? 2.126 -1.005 -7.494 1.00 69.56 100 GLN A CA 1
ATOM 775 C C . GLN A 1 100 ? 0.621 -0.829 -7.256 1.00 69.56 100 GLN A C 1
ATOM 777 O O . GLN A 1 100 ? 0.124 -1.236 -6.210 1.00 69.56 100 GLN A O 1
ATOM 782 N N . THR A 1 101 ? -0.123 -0.331 -8.244 1.00 72.12 101 THR A N 1
ATOM 783 C CA . THR A 1 101 ? -1.586 -0.197 -8.151 1.00 72.12 101 THR A CA 1
ATOM 784 C C . THR A 1 101 ? -2.287 -1.547 -8.012 1.00 72.12 101 THR A C 1
ATOM 786 O O . THR A 1 101 ? -3.216 -1.672 -7.211 1.00 72.12 101 THR A O 1
ATOM 789 N N . LEU A 1 102 ? -1.825 -2.591 -8.708 1.00 74.44 102 LEU A N 1
ATOM 790 C CA . LEU A 1 102 ? -2.333 -3.954 -8.520 1.00 74.44 102 LEU A CA 1
ATOM 791 C C . LEU A 1 102 ? -2.111 -4.451 -7.085 1.00 74.44 102 LEU A C 1
ATOM 793 O O . LEU A 1 102 ? -3.052 -4.939 -6.459 1.00 74.44 102 LEU A O 1
ATOM 797 N N . ILE 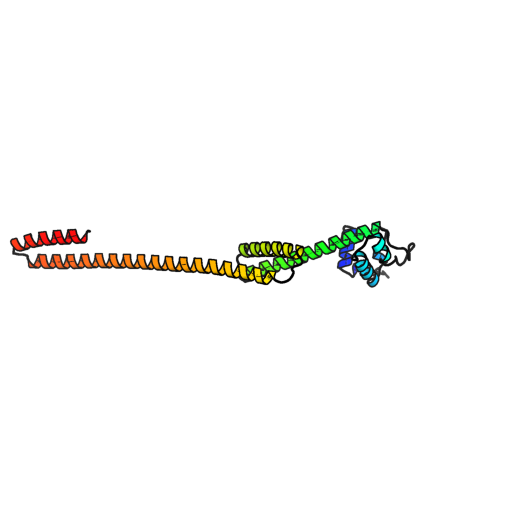A 1 103 ? -0.903 -4.281 -6.542 1.00 71.75 103 ILE A N 1
ATOM 798 C CA . ILE A 1 103 ? -0.573 -4.663 -5.161 1.00 71.75 103 ILE A CA 1
ATOM 799 C C . ILE A 1 103 ? -1.440 -3.889 -4.163 1.00 71.75 103 ILE A C 1
ATOM 801 O O . ILE A 1 103 ? -2.030 -4.496 -3.270 1.00 71.75 103 ILE A O 1
ATOM 805 N N . GLU A 1 104 ? -1.568 -2.573 -4.331 1.00 69.56 104 GLU A N 1
ATOM 806 C CA . GLU A 1 104 ? -2.390 -1.720 -3.469 1.00 69.56 104 GLU A CA 1
ATOM 807 C C . GLU A 1 104 ? -3.868 -2.125 -3.514 1.00 69.56 104 GLU A C 1
ATOM 809 O O . GLU A 1 104 ? -4.518 -2.225 -2.472 1.00 69.56 104 GLU A O 1
ATOM 814 N N . SER A 1 105 ? -4.402 -2.424 -4.701 1.00 73.25 105 SER A N 1
ATOM 815 C CA . SER A 1 105 ? -5.789 -2.875 -4.854 1.00 73.25 105 SER A CA 1
ATOM 816 C C . SER A 1 105 ? -6.035 -4.235 -4.186 1.00 73.25 105 SER A C 1
ATOM 818 O O . SER A 1 105 ? -7.036 -4.413 -3.487 1.00 73.25 105 SER A O 1
ATOM 820 N N . ALA A 1 106 ? -5.097 -5.177 -4.326 1.00 73.19 106 ALA A N 1
ATOM 821 C CA . ALA A 1 106 ? -5.172 -6.492 -3.702 1.00 73.19 106 ALA A CA 1
ATOM 822 C C . ALA A 1 106 ? -5.056 -6.406 -2.172 1.00 73.19 106 ALA A C 1
ATOM 824 O O . ALA A 1 106 ? -5.781 -7.105 -1.459 1.00 73.19 106 ALA A O 1
ATOM 825 N N . ALA A 1 107 ? -4.186 -5.527 -1.668 1.00 66.81 107 ALA A N 1
ATOM 826 C CA . ALA A 1 107 ? -4.049 -5.247 -0.244 1.00 66.81 107 ALA A CA 1
ATOM 827 C C . ALA A 1 107 ? -5.341 -4.645 0.326 1.00 66.81 107 ALA A C 1
ATOM 829 O O . ALA A 1 107 ? -5.878 -5.178 1.295 1.00 66.81 107 ALA A O 1
ATOM 830 N N . LYS A 1 108 ? -5.905 -3.618 -0.326 1.00 68.94 108 LYS A N 1
ATOM 831 C CA . LYS A 1 108 ? -7.185 -3.009 0.077 1.00 68.94 108 LYS A CA 1
ATOM 832 C C . LYS A 1 108 ? -8.319 -4.028 0.122 1.00 68.94 108 LYS A C 1
ATOM 834 O O . LYS A 1 108 ? -9.055 -4.067 1.106 1.00 68.94 108 LYS A O 1
ATOM 839 N N . LYS A 1 109 ? -8.432 -4.882 -0.901 1.00 76.06 109 LYS A N 1
ATOM 840 C CA . LYS A 1 109 ? -9.448 -5.941 -0.946 1.00 76.06 109 LYS A CA 1
ATOM 841 C C . LYS A 1 109 ? -9.291 -6.926 0.214 1.00 76.06 109 LYS A C 1
ATOM 843 O O . LYS A 1 109 ? -10.248 -7.146 0.944 1.00 76.06 109 LYS A O 1
ATOM 848 N N . ARG A 1 110 ? -8.079 -7.448 0.440 1.00 68.12 110 ARG A N 1
ATOM 849 C CA . ARG A 1 110 ? -7.800 -8.363 1.561 1.00 68.12 110 ARG A CA 1
ATOM 850 C C . ARG A 1 110 ? -8.089 -7.735 2.922 1.00 68.12 110 ARG A C 1
ATOM 852 O O . ARG A 1 110 ? -8.604 -8.413 3.801 1.00 68.12 110 ARG A O 1
ATOM 859 N N . CYS A 1 111 ? -7.772 -6.457 3.106 1.00 62.94 111 CYS A N 1
ATOM 860 C CA . CYS A 1 111 ? -8.084 -5.751 4.345 1.00 62.94 111 CYS A CA 1
ATOM 861 C C . CYS A 1 111 ? -9.595 -5.597 4.551 1.00 62.94 111 CYS A C 1
ATOM 863 O O . CYS A 1 111 ? -10.070 -5.821 5.662 1.00 62.94 111 CYS A O 1
ATOM 865 N N . GLY A 1 112 ? -10.348 -5.319 3.481 1.00 66.81 112 GLY A N 1
ATOM 866 C CA . GLY A 1 112 ? -11.811 -5.345 3.502 1.00 66.81 112 GLY A CA 1
ATOM 867 C C . GLY A 1 112 ? -12.378 -6.723 3.860 1.00 66.81 112 GLY A C 1
ATOM 868 O O . GLY A 1 112 ? -13.210 -6.818 4.758 1.00 66.81 112 GLY A O 1
ATOM 869 N N . ASP A 1 113 ? -11.875 -7.789 3.230 1.00 70.88 113 ASP A N 1
ATOM 870 C CA . ASP A 1 113 ? -12.299 -9.177 3.486 1.00 70.88 113 ASP A CA 1
ATOM 871 C C . ASP A 1 113 ? -12.026 -9.615 4.941 1.00 70.88 113 ASP A C 1
ATOM 873 O O . ASP A 1 113 ? -12.766 -10.416 5.508 1.00 70.88 113 ASP A O 1
ATOM 877 N N . LEU A 1 114 ? -10.979 -9.067 5.566 1.00 68.44 114 LEU A N 1
ATOM 878 C CA . LEU A 1 114 ? -10.612 -9.317 6.964 1.00 68.44 114 LEU A CA 1
ATOM 879 C C . LEU A 1 114 ? -11.337 -8.400 7.967 1.00 68.44 114 LEU A C 1
ATOM 881 O O . LEU A 1 114 ? -11.085 -8.498 9.168 1.00 68.44 114 LEU A O 1
ATOM 885 N N . GLY A 1 115 ? -12.210 -7.496 7.506 1.00 61.12 115 GLY A N 1
ATOM 886 C CA . GLY A 1 115 ? -12.900 -6.526 8.362 1.00 61.12 115 GLY A CA 1
ATOM 887 C C . GLY A 1 115 ? -11.962 -5.507 9.020 1.00 61.12 115 GLY A C 1
ATOM 888 O O . GLY A 1 115 ? -12.303 -4.927 10.052 1.00 61.12 115 GLY A O 1
ATOM 889 N N . LEU A 1 116 ? -10.766 -5.305 8.457 1.00 63.53 116 LEU A N 1
ATOM 890 C CA . LEU A 1 116 ? -9.797 -4.334 8.952 1.00 63.53 116 LEU A CA 1
ATOM 891 C C . LEU A 1 116 ? -10.222 -2.927 8.527 1.00 63.53 116 LEU A C 1
ATOM 893 O O . LEU A 1 116 ? -10.552 -2.682 7.368 1.00 63.53 116 LEU A O 1
ATOM 897 N N . ASP A 1 117 ? -10.189 -1.987 9.473 1.00 65.94 117 ASP A N 1
ATOM 898 C CA . ASP A 1 117 ? -10.490 -0.581 9.205 1.00 65.94 117 ASP A CA 1
ATOM 899 C C . ASP A 1 117 ? -9.532 -0.042 8.129 1.00 65.94 117 ASP A C 1
ATOM 901 O O . ASP A 1 117 ? -8.303 -0.045 8.283 1.00 65.94 117 ASP A O 1
ATOM 905 N N . THR A 1 118 ? -10.099 0.430 7.023 1.00 59.72 118 THR A N 1
ATOM 906 C CA . THR A 1 118 ? -9.354 0.959 5.879 1.00 59.72 118 THR A CA 1
ATOM 907 C C . THR A 1 118 ? -8.506 2.173 6.255 1.00 59.72 118 THR A C 1
ATOM 909 O O . THR A 1 118 ? -7.429 2.344 5.698 1.00 59.72 118 THR A O 1
ATOM 912 N N . ARG A 1 119 ? -8.903 2.964 7.264 1.00 63.28 119 ARG A N 1
ATOM 913 C CA . ARG A 1 119 ? -8.105 4.102 7.761 1.00 63.28 119 ARG A CA 1
ATOM 914 C C . ARG A 1 119 ? -6.859 3.649 8.510 1.00 63.28 119 ARG A C 1
ATOM 916 O O . ARG A 1 119 ? -5.806 4.270 8.391 1.00 63.28 119 ARG A O 1
ATOM 923 N N . LEU A 1 120 ? -6.971 2.568 9.284 1.00 58.75 120 LEU A N 1
ATOM 924 C CA . LEU A 1 120 ? -5.814 1.955 9.937 1.00 58.75 120 LEU A CA 1
ATOM 925 C C . LEU A 1 120 ? -4.905 1.299 8.903 1.00 58.75 120 LEU A C 1
ATOM 927 O O . LEU A 1 120 ? -3.691 1.390 9.026 1.00 58.75 120 LEU A O 1
ATOM 931 N N . THR A 1 121 ? -5.487 0.702 7.868 1.00 59.69 121 THR A N 1
ATOM 932 C CA . THR A 1 121 ? -4.747 0.075 6.772 1.00 59.69 121 THR A CA 1
ATOM 933 C C . THR A 1 121 ? -3.951 1.105 5.965 1.00 59.69 121 THR A C 1
ATOM 935 O O . THR A 1 121 ? -2.760 0.906 5.748 1.00 59.69 121 THR A O 1
ATOM 938 N N . ASP A 1 122 ? -4.554 2.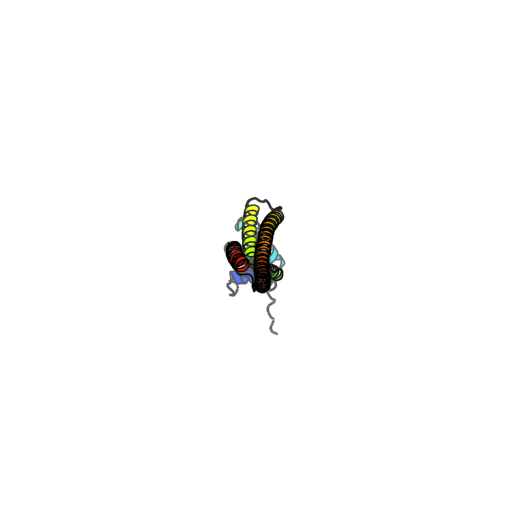240 5.602 1.00 58.22 122 ASP A N 1
ATOM 939 C CA . ASP A 1 122 ? -3.861 3.326 4.897 1.00 58.22 122 ASP A CA 1
ATOM 940 C C . ASP A 1 122 ? -2.753 3.945 5.769 1.00 58.22 122 ASP A C 1
ATOM 942 O O . ASP A 1 122 ? -1.644 4.186 5.289 1.00 58.22 122 ASP A O 1
ATOM 946 N N . ALA A 1 123 ? -2.996 4.126 7.074 1.00 58.88 123 ALA A N 1
ATOM 947 C CA . ALA A 1 123 ? -1.968 4.581 8.011 1.00 58.88 123 ALA A CA 1
ATOM 948 C C . ALA A 1 123 ? -0.809 3.574 8.135 1.00 58.88 123 ALA A C 1
ATOM 950 O O . ALA A 1 123 ? 0.352 3.974 8.190 1.00 58.88 123 ALA A O 1
ATOM 951 N N . VAL A 1 124 ? -1.109 2.271 8.134 1.00 65.00 124 VAL A N 1
ATOM 952 C CA . VAL A 1 124 ? -0.104 1.201 8.123 1.00 65.00 124 VAL A CA 1
ATOM 953 C C . VAL A 1 124 ? 0.702 1.234 6.836 1.00 65.00 124 VAL A C 1
ATOM 955 O O . VAL A 1 124 ? 1.923 1.263 6.909 1.00 65.00 124 VAL A O 1
ATOM 958 N N . CYS A 1 125 ? 0.054 1.279 5.674 1.00 63.41 125 CYS A N 1
ATOM 959 C CA . CYS A 1 125 ? 0.734 1.344 4.383 1.00 63.41 125 CYS A CA 1
ATOM 960 C C . CYS A 1 125 ? 1.619 2.589 4.257 1.00 63.41 125 CYS A C 1
ATOM 962 O O . CYS A 1 125 ? 2.711 2.487 3.706 1.00 63.41 125 CYS A O 1
ATOM 964 N N . THR A 1 126 ? 1.192 3.729 4.808 1.00 60.47 126 THR A N 1
ATOM 965 C CA . THR A 1 126 ? 1.978 4.973 4.798 1.00 60.47 126 THR A CA 1
ATOM 966 C C . THR A 1 126 ? 3.228 4.845 5.669 1.00 60.47 126 THR A C 1
ATOM 968 O O . THR A 1 126 ? 4.332 5.037 5.172 1.00 60.47 126 THR A O 1
ATOM 971 N N . VAL A 1 127 ? 3.079 4.413 6.929 1.00 61.41 127 VAL A N 1
ATOM 972 C CA . VAL A 1 127 ? 4.216 4.197 7.848 1.00 61.41 127 VAL A CA 1
ATOM 973 C C . VAL A 1 127 ? 5.171 3.130 7.305 1.00 61.41 127 VAL A C 1
ATOM 975 O O . VAL A 1 127 ? 6.386 3.262 7.407 1.00 61.41 127 VAL A O 1
ATOM 978 N N . VAL A 1 128 ? 4.626 2.081 6.686 1.00 63.81 128 VAL A N 1
ATOM 979 C CA . VAL A 1 128 ? 5.401 1.013 6.046 1.00 63.81 128 VAL A CA 1
ATOM 980 C C . VAL A 1 128 ? 6.150 1.512 4.819 1.00 63.81 128 VAL A C 1
ATOM 982 O O . VAL A 1 128 ? 7.317 1.168 4.645 1.00 63.81 128 VAL A O 1
ATOM 985 N N . GLY A 1 129 ? 5.517 2.340 3.992 1.00 56.09 129 GLY A N 1
ATOM 986 C CA . GLY A 1 129 ? 6.146 2.941 2.822 1.00 56.09 129 GLY A CA 1
ATOM 987 C C . GLY A 1 129 ? 7.281 3.899 3.186 1.00 56.09 129 GLY A C 1
ATOM 988 O O . GLY A 1 129 ? 8.363 3.799 2.612 1.00 56.09 129 GLY A O 1
ATOM 989 N N . GLU A 1 130 ? 7.064 4.791 4.154 1.00 63.47 130 GLU A N 1
ATOM 990 C CA . GLU A 1 130 ? 8.059 5.780 4.596 1.00 63.47 130 GLU A CA 1
ATOM 991 C C . GLU A 1 130 ? 9.291 5.118 5.225 1.00 63.47 130 GLU A C 1
ATOM 993 O O . GLU A 1 130 ? 10.425 5.441 4.867 1.00 63.47 130 GLU A O 1
ATOM 998 N N . GLU A 1 131 ? 9.085 4.133 6.096 1.00 61.56 131 GLU A N 1
ATOM 999 C CA . GLU A 1 131 ? 10.187 3.438 6.761 1.00 61.56 131 GLU A CA 1
ATOM 1000 C C . GLU A 1 131 ? 10.945 2.508 5.795 1.00 61.56 131 GLU A C 1
ATOM 1002 O O . GLU A 1 131 ? 12.170 2.409 5.863 1.00 61.56 131 GLU A O 1
ATOM 1007 N N . ALA A 1 132 ? 10.259 1.878 4.829 1.00 60.28 132 ALA A N 1
ATOM 1008 C CA . ALA A 1 132 ? 10.917 1.109 3.770 1.00 60.28 132 ALA A CA 1
ATOM 1009 C C . ALA A 1 132 ? 11.791 1.999 2.866 1.00 60.28 132 ALA A C 1
ATOM 1011 O O . ALA A 1 132 ? 12.873 1.581 2.450 1.00 60.28 132 ALA A O 1
ATOM 1012 N N . LEU A 1 133 ? 11.355 3.233 2.587 1.00 61.88 133 LEU A N 1
ATOM 1013 C CA . LEU A 1 133 ? 12.152 4.222 1.856 1.00 61.88 133 LEU A CA 1
ATOM 1014 C C . LEU A 1 133 ? 13.370 4.685 2.668 1.00 61.88 133 LEU A C 1
ATOM 1016 O O . LEU A 1 133 ? 14.467 4.770 2.114 1.00 61.88 133 LEU A O 1
ATOM 1020 N N . ALA A 1 134 ? 13.208 4.924 3.972 1.00 67.06 134 ALA A N 1
ATOM 1021 C CA . ALA A 1 134 ? 14.314 5.274 4.863 1.00 67.06 134 ALA A CA 1
ATOM 1022 C C . ALA A 1 134 ? 15.347 4.137 4.961 1.00 67.06 134 ALA A C 1
ATOM 1024 O O . ALA A 1 134 ? 16.549 4.362 4.836 1.00 67.06 134 ALA A O 1
ATOM 1025 N N . GLN A 1 135 ? 14.898 2.890 5.092 1.00 64.25 135 GLN A N 1
ATOM 1026 C CA . GLN A 1 135 ? 15.789 1.730 5.134 1.00 64.25 135 GLN A CA 1
ATOM 1027 C C . GLN A 1 135 ? 16.491 1.452 3.806 1.00 64.25 135 GLN A C 1
ATOM 1029 O O . GLN A 1 135 ? 17.668 1.081 3.810 1.00 64.25 135 GLN A O 1
ATOM 1034 N N . ALA A 1 136 ? 15.814 1.679 2.676 1.00 58.19 136 ALA A N 1
ATOM 1035 C CA . ALA A 1 136 ? 16.441 1.635 1.360 1.00 58.19 136 ALA A CA 1
ATOM 1036 C C . ALA A 1 136 ? 17.535 2.708 1.225 1.00 58.19 136 ALA A C 1
ATOM 1038 O O . ALA A 1 136 ? 18.604 2.419 0.694 1.00 58.19 136 ALA A O 1
ATOM 1039 N N . ALA A 1 137 ? 17.318 3.911 1.768 1.00 64.56 137 ALA A N 1
ATOM 1040 C CA . ALA A 1 137 ? 18.343 4.955 1.823 1.00 64.56 137 ALA A CA 1
ATOM 1041 C C . ALA A 1 137 ? 19.541 4.581 2.722 1.00 64.56 137 ALA A C 1
ATOM 1043 O O . ALA A 1 137 ? 20.648 5.071 2.505 1.00 64.56 137 ALA A O 1
ATOM 1044 N N . HIS A 1 138 ? 19.341 3.685 3.694 1.00 69.62 138 HIS A N 1
ATOM 1045 C CA . HIS A 1 138 ? 20.371 3.212 4.623 1.00 69.62 138 HIS A CA 1
ATOM 1046 C C . HIS A 1 138 ? 20.929 1.809 4.306 1.00 69.62 138 HIS A C 1
ATOM 1048 O O . HIS A 1 138 ? 21.724 1.294 5.092 1.00 69.62 138 HIS A O 1
ATOM 1054 N N . ASN A 1 139 ? 20.562 1.186 3.175 1.00 64.50 139 ASN A N 1
ATOM 1055 C CA . ASN A 1 139 ? 20.946 -0.187 2.791 1.00 64.50 139 ASN A CA 1
ATOM 1056 C C . ASN A 1 139 ? 20.637 -1.270 3.851 1.00 64.50 139 ASN A C 1
ATOM 1058 O O . ASN A 1 139 ? 21.284 -2.316 3.895 1.00 64.50 139 ASN A O 1
ATOM 1062 N N . GLN A 1 140 ? 19.634 -1.051 4.700 1.00 60.97 140 GLN A N 1
ATOM 1063 C CA . GLN A 1 140 ? 19.232 -1.997 5.743 1.00 60.97 140 GLN A CA 1
ATOM 1064 C C . GLN A 1 140 ? 17.967 -2.737 5.312 1.00 60.97 140 GLN A C 1
ATOM 1066 O O . GLN A 1 140 ? 16.869 -2.398 5.726 1.00 60.97 140 GLN A O 1
ATOM 1071 N N . VAL A 1 141 ? 18.095 -3.742 4.450 1.00 54.44 141 VAL A N 1
ATOM 1072 C CA . VAL A 1 141 ? 16.940 -4.537 4.001 1.00 54.44 141 VAL A CA 1
ATOM 1073 C C . VAL A 1 141 ? 16.862 -5.809 4.849 1.00 54.44 141 VAL A C 1
ATOM 1075 O O . VAL A 1 141 ? 17.665 -6.715 4.645 1.00 54.44 141 VAL A O 1
ATOM 1078 N N . GLY A 1 142 ? 15.929 -5.902 5.809 1.00 58.84 142 GLY A N 1
ATOM 1079 C CA . GLY A 1 142 ? 15.734 -7.170 6.539 1.00 58.84 142 GLY A CA 1
ATOM 1080 C C . GLY A 1 142 ? 14.713 -7.197 7.680 1.00 58.84 142 GLY A C 1
ATOM 1081 O O . GLY A 1 142 ? 13.875 -8.092 7.712 1.00 58.84 142 GLY A O 1
ATOM 1082 N N . ASP A 1 143 ? 14.714 -6.211 8.583 1.00 59.88 143 ASP A N 1
ATOM 1083 C CA . ASP A 1 143 ? 14.005 -6.349 9.877 1.00 59.88 143 ASP A CA 1
ATOM 1084 C C . ASP A 1 143 ? 12.685 -5.566 9.978 1.00 59.88 143 ASP A C 1
ATOM 1086 O O . ASP A 1 143 ? 11.995 -5.585 11.004 1.00 59.88 143 ASP A O 1
ATOM 1090 N N . PHE A 1 144 ? 12.329 -4.836 8.922 1.00 62.12 144 PHE A N 1
ATOM 1091 C CA . PHE A 1 144 ? 11.228 -3.879 8.952 1.00 62.12 144 PHE A CA 1
ATOM 1092 C C . PHE A 1 144 ? 9.854 -4.517 9.142 1.00 62.12 144 PHE A C 1
ATOM 1094 O O . PHE A 1 144 ? 9.094 -4.105 10.017 1.00 62.12 144 PHE A O 1
ATOM 1101 N N . SER A 1 145 ? 9.538 -5.539 8.349 1.00 57.38 145 SER A N 1
ATOM 1102 C CA . SER A 1 145 ? 8.238 -6.216 8.386 1.00 57.38 145 SER A CA 1
ATOM 1103 C C . SER A 1 145 ? 7.943 -6.804 9.769 1.00 57.38 145 SER A C 1
ATOM 1105 O O . SER A 1 145 ? 6.805 -6.742 10.235 1.00 57.38 145 SER A O 1
ATOM 1107 N N . VAL A 1 146 ? 8.978 -7.290 10.460 1.00 55.59 146 VAL A N 1
ATOM 1108 C CA . VAL A 1 146 ? 8.886 -7.830 11.821 1.00 55.59 146 VAL A CA 1
ATOM 1109 C C . VAL A 1 146 ? 8.627 -6.719 12.841 1.00 55.59 146 VAL A C 1
ATOM 1111 O O . VAL A 1 146 ? 7.677 -6.820 13.619 1.00 55.59 146 VAL A O 1
ATOM 1114 N N . LYS A 1 147 ? 9.401 -5.624 12.815 1.00 59.88 147 LYS A N 1
ATOM 1115 C CA . LYS A 1 147 ? 9.205 -4.489 13.739 1.00 59.88 147 LYS A CA 1
ATOM 1116 C C . LYS A 1 147 ? 7.860 -3.789 13.526 1.00 59.88 147 LYS A C 1
ATOM 1118 O O . LYS A 1 147 ? 7.177 -3.474 14.500 1.00 59.88 147 LYS A O 1
ATOM 1123 N N . ALA A 1 148 ? 7.442 -3.596 12.275 1.00 56.81 148 ALA A N 1
ATOM 1124 C CA . ALA A 1 148 ? 6.151 -3.001 11.940 1.00 56.81 148 ALA A CA 1
ATOM 1125 C C . ALA A 1 148 ? 4.980 -3.853 12.454 1.00 56.81 148 ALA A C 1
ATOM 1127 O O . ALA A 1 148 ? 4.065 -3.322 13.088 1.00 56.81 148 ALA A O 1
ATOM 1128 N N . ALA A 1 149 ? 5.037 -5.177 12.266 1.00 51.69 149 ALA A N 1
ATOM 1129 C CA . ALA A 1 149 ? 4.046 -6.096 12.824 1.00 51.69 149 ALA A CA 1
ATOM 1130 C C . ALA A 1 149 ? 3.998 -6.019 14.362 1.00 51.69 149 ALA A C 1
ATOM 1132 O O . ALA A 1 149 ? 2.917 -5.958 14.948 1.00 51.69 149 ALA A O 1
ATOM 1133 N N . GLN A 1 150 ? 5.155 -5.939 15.023 1.00 56.47 150 GLN A N 1
ATOM 1134 C CA . GLN A 1 150 ? 5.256 -5.874 16.483 1.00 56.47 150 GLN A CA 1
ATOM 1135 C C . GLN A 1 150 ? 4.668 -4.574 17.067 1.00 56.47 150 GLN A C 1
ATOM 1137 O O . GLN A 1 150 ? 3.950 -4.604 18.072 1.00 56.47 150 GLN A O 1
ATOM 1142 N N . VAL A 1 151 ? 4.901 -3.431 16.412 1.00 59.88 151 VAL A N 1
ATOM 1143 C CA . VAL A 1 151 ? 4.312 -2.130 16.789 1.00 59.88 151 VAL A CA 1
ATOM 1144 C C . VAL A 1 151 ? 2.793 -2.114 16.574 1.00 59.88 151 VAL A C 1
ATOM 1146 O O . VAL A 1 151 ? 2.050 -1.520 17.358 1.00 59.88 151 VAL A O 1
ATOM 1149 N N . LEU A 1 152 ? 2.302 -2.787 15.533 1.00 54.34 152 LEU A N 1
ATOM 1150 C CA . LEU A 1 152 ? 0.868 -2.852 15.253 1.00 54.34 152 LEU A CA 1
ATOM 1151 C C . LEU A 1 152 ? 0.115 -3.746 16.229 1.00 54.34 152 LEU A C 1
ATOM 1153 O O . LEU A 1 152 ? -0.932 -3.328 16.728 1.00 54.34 152 LEU A O 1
ATOM 1157 N N . MET A 1 153 ? 0.670 -4.913 16.559 1.00 53.97 153 MET A N 1
ATOM 1158 C CA . MET A 1 153 ? 0.083 -5.785 17.577 1.00 53.97 153 MET A CA 1
ATOM 1159 C C . MET A 1 153 ? 0.044 -5.094 18.943 1.00 53.97 153 MET A C 1
ATOM 1161 O O . MET A 1 153 ? -1.004 -5.061 19.578 1.00 53.97 153 MET A O 1
ATOM 1165 N N . SER A 1 154 ? 1.123 -4.420 19.355 1.00 56.56 154 SER A N 1
ATOM 1166 C CA . SER A 1 154 ? 1.151 -3.692 20.636 1.00 56.56 154 SER A CA 1
ATOM 1167 C C . SER A 1 154 ? 0.164 -2.514 20.697 1.00 56.56 154 SER A C 1
ATOM 1169 O O . SER A 1 154 ? -0.453 -2.277 21.740 1.00 56.56 154 SER A O 1
ATOM 1171 N N . ARG A 1 155 ? -0.071 -1.803 19.583 1.00 57.31 155 ARG A N 1
ATOM 1172 C CA . ARG A 1 155 ? -1.125 -0.771 19.501 1.00 57.31 155 ARG A CA 1
ATOM 1173 C C . ARG A 1 155 ? -2.541 -1.355 19.505 1.00 57.31 155 ARG A C 1
ATOM 1175 O O . ARG A 1 155 ? -3.432 -0.738 20.093 1.00 57.31 155 ARG A O 1
ATOM 1182 N N . GLN A 1 156 ? -2.773 -2.500 18.860 1.00 53.72 156 GLN A N 1
ATOM 1183 C CA . GLN A 1 156 ? -4.068 -3.190 18.911 1.00 53.72 156 GLN A CA 1
ATOM 1184 C C . GLN A 1 156 ? -4.358 -3.740 20.310 1.00 53.72 156 GLN A C 1
ATOM 1186 O O . GLN A 1 156 ? -5.459 -3.521 20.815 1.00 53.72 156 GLN A O 1
ATOM 1191 N N . ASP A 1 157 ? -3.368 -4.335 20.973 1.00 57.22 157 ASP A N 1
ATOM 1192 C CA . ASP A 1 157 ? -3.489 -4.832 22.346 1.00 57.22 157 ASP A CA 1
ATOM 1193 C C . ASP A 1 157 ? -3.836 -3.708 23.328 1.00 57.22 157 ASP A C 1
ATOM 1195 O O . ASP A 1 157 ? -4.710 -3.872 24.181 1.00 57.22 157 ASP A O 1
ATOM 1199 N N . GLY A 1 158 ? -3.210 -2.533 23.184 1.00 63.69 158 GLY A N 1
ATOM 1200 C CA . GLY A 1 158 ? -3.536 -1.356 23.994 1.00 63.69 158 GLY A CA 1
ATOM 1201 C C . GLY A 1 158 ? -4.983 -0.884 23.809 1.00 63.69 158 GLY A C 1
ATOM 1202 O O . GLY A 1 158 ? -5.678 -0.610 24.789 1.00 63.69 158 GLY A O 1
ATOM 1203 N N . LYS A 1 159 ? -5.477 -0.845 22.564 1.00 63.81 159 LYS A N 1
ATOM 1204 C CA . LYS A 1 159 ? -6.871 -0.465 22.270 1.00 63.81 159 LYS A CA 1
ATOM 1205 C C . LYS A 1 159 ? -7.877 -1.505 22.768 1.00 63.81 159 LYS A C 1
ATOM 1207 O O . LYS A 1 159 ? -8.911 -1.128 23.316 1.00 63.81 159 LYS A O 1
ATOM 1212 N N . LEU A 1 160 ? -7.583 -2.796 22.610 1.00 60.09 160 LEU A N 1
ATOM 1213 C CA . LEU A 1 160 ? -8.442 -3.881 23.095 1.00 60.09 160 LEU A CA 1
ATOM 1214 C C . LEU A 1 160 ? -8.536 -3.886 24.625 1.00 60.09 160 LEU A C 1
ATOM 1216 O O . LEU A 1 160 ? -9.632 -4.058 25.159 1.00 60.09 160 LEU A O 1
ATOM 1220 N N . LYS A 1 161 ? -7.428 -3.616 25.328 1.00 71.00 161 LYS A N 1
ATOM 1221 C CA . LYS A 1 161 ? -7.426 -3.444 26.790 1.00 71.00 161 LYS A CA 1
ATOM 1222 C C . LYS A 1 161 ? -8.293 -2.264 27.232 1.00 71.00 161 LYS A C 1
ATOM 1224 O O . LYS A 1 161 ? -9.148 -2.453 28.091 1.00 71.00 161 LYS A O 1
ATOM 1229 N N . ALA A 1 162 ? -8.161 -1.102 26.589 1.00 71.56 162 ALA A N 1
ATOM 1230 C CA . ALA A 1 162 ? -8.976 0.073 26.913 1.00 71.56 162 ALA A CA 1
ATOM 1231 C C . ALA A 1 162 ? -10.486 -0.171 26.701 1.00 71.56 162 ALA A C 1
ATOM 1233 O O . ALA A 1 162 ? -11.313 0.230 27.519 1.00 71.56 162 ALA A O 1
ATOM 1234 N N . ILE A 1 163 ? -10.862 -0.883 25.630 1.00 71.12 163 ILE A N 1
ATOM 1235 C CA . ILE A 1 163 ? -12.262 -1.262 25.376 1.00 71.12 163 ILE A CA 1
ATOM 1236 C C . ILE A 1 163 ? -12.763 -2.258 26.433 1.00 71.12 163 ILE A C 1
ATOM 1238 O O . ILE A 1 163 ? -13.909 -2.161 26.877 1.00 71.12 163 ILE A O 1
ATOM 1242 N N . ALA A 1 164 ? -11.930 -3.218 26.843 1.00 71.00 164 ALA A N 1
ATOM 1243 C CA . ALA A 1 164 ? -12.284 -4.185 27.879 1.00 71.00 164 ALA A CA 1
ATOM 1244 C C . ALA A 1 164 ? -12.491 -3.516 29.250 1.00 71.00 164 ALA A C 1
ATOM 1246 O O . ALA A 1 164 ? -13.430 -3.875 29.962 1.00 71.00 164 ALA A O 1
ATOM 1247 N N . GLU A 1 165 ? -11.669 -2.524 29.599 1.00 80.88 165 GLU A N 1
ATOM 1248 C CA . GLU A 1 165 ? -11.822 -1.730 30.824 1.00 80.88 165 GLU A CA 1
ATOM 1249 C C . GLU A 1 165 ? -13.112 -0.902 30.808 1.00 80.88 165 GLU A C 1
ATOM 1251 O O . GLU A 1 165 ? -13.915 -1.026 31.732 1.00 80.88 165 GLU A O 1
ATOM 1256 N N . GLN A 1 166 ? -13.397 -0.180 29.717 1.00 78.81 166 GLN A N 1
ATOM 1257 C CA . GLN A 1 166 ? -14.663 0.556 29.576 1.00 78.81 166 GLN A CA 1
ATOM 1258 C C . GLN A 1 166 ? -15.898 -0.349 29.664 1.00 78.81 166 GLN A C 1
ATOM 1260 O O . GLN A 1 166 ? -16.932 0.051 30.201 1.00 78.81 166 GLN A O 1
ATOM 1265 N N . ARG A 1 167 ? -15.825 -1.576 29.128 1.00 79.25 167 ARG A N 1
ATOM 1266 C CA . ARG A 1 167 ? -16.928 -2.544 29.236 1.00 79.25 167 ARG A CA 1
ATOM 1267 C C . ARG A 1 167 ? -17.148 -2.995 30.676 1.00 79.25 167 ARG A C 1
ATOM 1269 O O . ARG A 1 167 ? -18.299 -3.042 31.102 1.00 79.25 167 ARG A O 1
ATOM 1276 N N . LYS A 1 168 ? -16.074 -3.285 31.419 1.00 85.56 168 LYS A N 1
ATOM 1277 C CA . LYS A 1 168 ? -16.167 -3.639 32.845 1.00 85.56 168 LYS A CA 1
ATOM 1278 C C . LYS A 1 168 ? -16.761 -2.502 33.672 1.00 85.56 168 LYS A C 1
ATOM 1280 O O . LYS A 1 168 ? -17.620 -2.754 34.510 1.00 85.56 168 LYS A O 1
ATOM 1285 N N . GLU A 1 169 ? -16.342 -1.267 33.414 1.00 85.19 169 GLU A N 1
ATOM 1286 C CA . GLU A 1 169 ? -16.849 -0.090 34.122 1.00 85.19 169 GLU A CA 1
ATOM 1287 C C . GLU A 1 169 ? -18.351 0.119 33.876 1.00 85.19 169 GLU A C 1
ATOM 1289 O O . GLU A 1 169 ? -19.119 0.253 34.828 1.00 85.19 169 GLU A O 1
ATOM 1294 N N . ARG A 1 170 ? -18.807 0.011 32.619 1.00 84.69 170 ARG A N 1
ATOM 1295 C CA . ARG A 1 170 ? -20.244 0.071 32.293 1.00 84.69 170 ARG A CA 1
ATOM 1296 C C . ARG A 1 170 ? -21.051 -1.060 32.923 1.00 84.69 170 ARG A C 1
ATOM 1298 O O . ARG A 1 170 ? -22.184 -0.837 33.338 1.00 84.69 170 ARG A O 1
ATOM 1305 N N . GLU A 1 171 ? -20.507 -2.274 32.976 1.00 87.12 171 GLU A N 1
ATOM 1306 C CA . GLU A 1 171 ? -21.199 -3.406 33.600 1.00 87.12 171 GLU A CA 1
ATOM 1307 C C . GLU A 1 171 ? -21.389 -3.183 35.108 1.00 87.12 171 GLU A C 1
ATOM 1309 O O . GLU A 1 171 ? -22.463 -3.461 35.643 1.00 87.12 171 GLU A O 1
ATOM 1314 N N . LEU A 1 172 ? -20.375 -2.636 35.785 1.00 88.50 172 LEU A N 1
ATOM 1315 C CA . LEU A 1 172 ? -20.469 -2.251 37.194 1.00 88.50 172 LEU A CA 1
ATOM 1316 C C . LEU A 1 172 ? -21.485 -1.127 37.409 1.00 88.50 172 LEU A C 1
ATOM 1318 O O . LEU A 1 172 ? -22.293 -1.209 38.331 1.00 88.50 172 LEU A O 1
ATOM 1322 N N . GLU A 1 173 ? -21.500 -0.117 36.538 1.00 90.31 173 GLU A N 1
ATOM 1323 C CA . GLU A 1 173 ? -22.469 0.977 36.615 1.00 90.31 173 GLU A CA 1
ATOM 1324 C C . GLU A 1 173 ? -23.914 0.470 36.471 1.00 90.31 173 GLU A C 1
ATOM 1326 O O . GLU A 1 173 ? -24.794 0.853 37.244 1.00 90.31 173 GLU A O 1
ATOM 1331 N N . LEU A 1 174 ? -24.162 -0.449 35.531 1.00 87.25 174 LEU A N 1
ATOM 1332 C CA . LEU A 1 174 ? -25.475 -1.075 35.355 1.00 87.25 174 LEU A CA 1
ATOM 1333 C C . LEU A 1 174 ? -25.881 -1.922 36.565 1.00 87.25 174 LEU A C 1
ATOM 1335 O O . LEU A 1 174 ? -27.034 -1.847 36.994 1.00 87.25 174 LEU A O 1
ATOM 1339 N N . LYS A 1 175 ? -24.948 -2.692 37.142 1.00 89.25 175 LYS A N 1
ATOM 1340 C CA . LYS A 1 175 ? -25.206 -3.469 38.365 1.00 89.25 175 LYS A CA 1
ATOM 1341 C C . LYS A 1 175 ? -25.557 -2.560 39.540 1.00 89.25 175 LYS A C 1
ATOM 1343 O O . LYS A 1 175 ? -26.555 -2.820 40.208 1.00 89.25 175 LYS A O 1
ATOM 1348 N N . ASN A 1 176 ? -24.822 -1.468 39.742 1.00 88.50 176 ASN A N 1
ATOM 1349 C CA . ASN A 1 176 ? -25.117 -0.508 40.807 1.00 88.50 176 ASN A CA 1
ATOM 1350 C C . ASN A 1 176 ? -26.508 0.115 40.636 1.00 88.50 176 ASN A C 1
ATOM 1352 O O . ASN A 1 176 ? -27.307 0.073 41.565 1.00 88.50 176 ASN A O 1
ATOM 1356 N N . ARG A 1 177 ? -26.858 0.564 39.422 1.00 88.69 177 ARG A N 1
ATOM 1357 C CA . ARG A 1 177 ? -28.208 1.086 39.140 1.00 88.69 177 ARG A CA 1
ATOM 1358 C C . ARG A 1 177 ? -29.307 0.052 39.395 1.00 88.69 177 ARG A C 1
ATOM 1360 O O . ARG A 1 177 ? -30.386 0.409 39.858 1.00 88.69 177 ARG A O 1
ATOM 1367 N N . SER A 1 178 ? -29.057 -1.223 39.086 1.00 89.62 178 SER A N 1
ATOM 1368 C CA . SER A 1 178 ? -30.028 -2.288 39.364 1.00 89.62 178 SER A CA 1
ATOM 1369 C C . SER A 1 178 ? -30.220 -2.529 40.863 1.00 89.62 178 SER A C 1
ATOM 1371 O O . SER A 1 178 ? -31.358 -2.661 41.307 1.00 89.62 178 SER A O 1
ATOM 1373 N N . LEU A 1 179 ? -29.136 -2.501 41.645 1.00 90.00 179 LEU A N 1
ATOM 1374 C CA . LEU A 1 179 ? -29.187 -2.635 43.101 1.00 90.00 179 LEU A CA 1
ATOM 1375 C C . LEU A 1 179 ? -29.906 -1.451 43.752 1.00 90.00 179 LEU A C 1
ATOM 1377 O O . LEU A 1 179 ? -30.719 -1.663 44.647 1.00 90.00 179 LEU A O 1
ATOM 1381 N N . ASP A 1 180 ? -29.674 -0.227 43.276 1.00 88.75 180 ASP A N 1
ATOM 1382 C CA . ASP A 1 180 ? -30.380 0.960 43.770 1.00 88.75 180 ASP A CA 1
ATOM 1383 C C . ASP A 1 180 ? -31.897 0.840 43.551 1.00 88.75 180 ASP A C 1
ATOM 1385 O O . ASP A 1 180 ? -32.684 1.068 44.472 1.00 88.75 180 ASP A O 1
ATOM 1389 N N . LEU A 1 181 ? -32.318 0.382 42.367 1.00 91.12 181 LEU A N 1
ATOM 1390 C CA . LEU A 1 181 ? -33.730 0.124 42.065 1.00 91.12 181 LEU A CA 1
ATOM 1391 C C . LEU A 1 181 ? -34.329 -0.985 42.944 1.00 91.12 181 LEU A C 1
ATOM 1393 O O . LEU A 1 181 ? -35.490 -0.899 43.351 1.00 91.12 181 LEU A O 1
ATOM 1397 N N . GLU A 1 182 ? -33.574 -2.046 43.233 1.00 90.31 182 GLU A N 1
ATOM 1398 C CA . GLU A 1 182 ? -34.017 -3.106 44.145 1.00 90.31 182 GLU A CA 1
ATOM 1399 C C . GLU A 1 182 ? -34.142 -2.606 45.587 1.00 90.31 182 GLU A C 1
ATOM 1401 O O . GLU A 1 182 ? -35.131 -2.916 46.258 1.00 90.31 182 GLU A O 1
ATOM 1406 N N . LEU A 1 183 ? -33.200 -1.782 46.049 1.00 89.81 183 LEU A N 1
ATOM 1407 C CA . LEU A 1 183 ? -33.254 -1.151 47.366 1.00 89.81 183 LEU A CA 1
ATOM 1408 C C . LEU A 1 183 ? -34.457 -0.213 47.492 1.00 89.81 183 LEU A C 1
ATOM 1410 O O . LEU A 1 183 ? -35.136 -0.238 48.519 1.00 89.81 183 LEU A O 1
ATOM 1414 N N . GLU A 1 184 ? -34.776 0.571 46.461 1.00 90.25 184 GLU A N 1
ATOM 1415 C CA . GLU A 1 184 ? -35.976 1.415 46.452 1.00 90.25 184 GLU A CA 1
ATOM 1416 C C . GLU A 1 184 ? -37.267 0.592 46.505 1.00 90.25 184 GLU A C 1
ATOM 1418 O O . GLU A 1 184 ? -38.166 0.896 47.300 1.00 90.25 184 GLU A O 1
ATOM 1423 N N . LYS A 1 185 ? -37.354 -0.492 45.722 1.00 91.69 185 LYS A N 1
ATOM 1424 C CA . LYS A 1 185 ? -38.488 -1.432 45.779 1.00 91.69 185 LYS A CA 1
ATOM 1425 C C . LYS A 1 185 ? -38.625 -2.067 47.159 1.00 91.69 185 LYS A C 1
ATOM 1427 O O . LYS A 1 185 ? -39.733 -2.195 47.678 1.00 91.69 185 LYS A O 1
ATOM 1432 N N . TYR A 1 186 ? -37.510 -2.447 47.778 1.00 89.06 186 TYR A N 1
ATOM 1433 C CA . TYR A 1 186 ? -37.523 -3.025 49.115 1.00 89.06 186 TYR A CA 1
ATOM 1434 C C . TYR A 1 186 ? -37.964 -2.003 50.170 1.00 89.06 186 TYR A C 1
ATOM 1436 O O . TYR A 1 186 ? -38.818 -2.313 51.000 1.00 89.06 186 TYR A O 1
ATOM 1444 N N . ARG A 1 187 ? -37.451 -0.766 50.113 1.00 87.12 187 ARG A N 1
ATOM 1445 C CA . ARG A 1 187 ? -37.841 0.331 51.019 1.00 87.12 187 ARG A CA 1
ATOM 1446 C C . ARG A 1 187 ? -39.330 0.648 50.920 1.00 87.12 187 ARG A C 1
ATOM 1448 O O . ARG A 1 187 ? -40.000 0.751 51.944 1.00 87.12 187 ARG A O 1
ATOM 1455 N N . THR A 1 188 ? -39.858 0.755 49.703 1.00 86.62 188 THR A N 1
ATOM 1456 C CA . THR A 1 188 ? -41.290 1.007 49.473 1.00 86.62 188 THR A CA 1
ATOM 1457 C C . THR A 1 188 ? -42.163 -0.150 49.960 1.00 86.62 188 THR A C 1
ATOM 1459 O O . THR A 1 188 ? -43.153 0.088 50.653 1.00 86.62 188 THR A O 1
ATOM 1462 N N . ALA A 1 189 ? -41.770 -1.400 49.700 1.00 87.81 189 ALA A N 1
ATOM 1463 C CA . ALA A 1 189 ? -42.481 -2.572 50.211 1.00 87.81 189 ALA A CA 1
ATOM 1464 C C . ALA A 1 189 ? -42.456 -2.659 51.748 1.00 87.81 189 ALA A C 1
ATOM 1466 O O . ALA A 1 189 ? -43.472 -2.983 52.367 1.00 87.81 189 ALA A O 1
ATOM 1467 N N . LEU A 1 190 ? -41.312 -2.364 52.376 1.00 87.50 190 LEU A N 1
ATOM 1468 C CA . LEU A 1 190 ? -41.171 -2.357 53.832 1.00 87.50 190 LEU A CA 1
ATOM 1469 C C . LEU A 1 190 ? -42.048 -1.271 54.461 1.00 87.50 190 LEU A C 1
ATOM 1471 O O . LEU A 1 190 ? -42.780 -1.560 55.405 1.00 87.50 190 LEU A O 1
ATOM 1475 N N . LYS A 1 191 ? -42.028 -0.057 53.897 1.00 86.62 191 LYS A N 1
ATOM 1476 C CA . LYS A 1 191 ? -42.880 1.053 54.335 1.00 86.62 191 LYS A CA 1
ATOM 1477 C C . LYS A 1 191 ? -44.358 0.663 54.301 1.00 86.62 191 LYS A C 1
ATOM 1479 O O . LYS A 1 191 ? -45.034 0.801 55.315 1.00 86.62 191 LYS A O 1
ATOM 1484 N N . GLY A 1 192 ? -44.824 0.071 53.198 1.00 83.75 192 GLY A N 1
ATOM 1485 C CA . GLY A 1 192 ? -46.206 -0.405 53.087 1.00 83.75 192 GLY A CA 1
ATOM 1486 C C . GLY A 1 192 ? -46.569 -1.475 54.126 1.00 83.75 192 GLY A C 1
ATOM 1487 O O . GLY A 1 192 ? -47.638 -1.418 54.728 1.00 83.75 192 GLY A O 1
ATOM 1488 N N . LYS A 1 193 ? -45.669 -2.431 54.408 1.00 86.25 193 LYS A N 1
ATOM 1489 C CA . LYS A 1 193 ? -45.893 -3.438 55.464 1.00 86.25 193 LYS A CA 1
ATOM 1490 C C . LYS A 1 193 ? -45.973 -2.819 56.857 1.00 86.25 193 LYS A C 1
ATOM 1492 O O . LYS A 1 193 ? -46.794 -3.257 57.659 1.00 86.25 193 LYS A O 1
ATOM 1497 N N . VAL A 1 194 ? -45.131 -1.828 57.150 1.00 84.25 194 VAL A N 1
ATOM 1498 C CA . VAL A 1 194 ? -45.169 -1.139 58.444 1.00 84.25 194 VAL A CA 1
ATOM 1499 C C . VAL A 1 194 ? -46.440 -0.311 58.575 1.00 84.25 194 VAL A C 1
ATOM 1501 O O . VAL A 1 194 ? -47.083 -0.396 59.612 1.00 84.25 194 VAL A O 1
ATOM 1504 N N . GLU A 1 195 ? -46.858 0.414 57.536 1.00 84.62 195 GLU A N 1
ATOM 1505 C CA . GLU A 1 195 ? -48.126 1.157 57.539 1.00 84.62 195 GLU A CA 1
ATOM 1506 C C . GLU A 1 195 ? -49.325 0.234 57.810 1.00 84.62 195 GLU A C 1
ATOM 1508 O O . GLU A 1 195 ? -50.129 0.533 58.691 1.00 84.62 195 GLU A O 1
ATOM 1513 N N . LEU A 1 196 ? -49.384 -0.936 57.163 1.00 84.44 196 LEU A N 1
ATOM 1514 C CA . LEU A 1 196 ? -50.421 -1.944 57.420 1.00 84.44 196 LEU A CA 1
ATOM 1515 C C . LEU A 1 196 ? -50.390 -2.479 58.860 1.00 84.44 196 LEU A C 1
ATOM 1517 O O . LEU A 1 196 ? -51.436 -2.599 59.497 1.00 84.44 196 LEU A O 1
ATOM 1521 N N . ALA A 1 197 ? -49.203 -2.802 59.384 1.00 79.69 197 ALA A N 1
ATOM 1522 C CA . ALA A 1 197 ? -49.048 -3.273 60.760 1.00 79.69 197 ALA A CA 1
ATOM 1523 C C . ALA A 1 197 ? -49.448 -2.193 61.775 1.00 79.69 197 ALA A C 1
ATOM 1525 O O . ALA A 1 197 ? -50.093 -2.487 62.781 1.00 79.69 197 ALA A O 1
ATOM 1526 N N . MET A 1 198 ? -49.104 -0.937 61.486 1.00 79.75 198 MET A N 1
ATOM 1527 C CA . MET A 1 198 ? -49.532 0.213 62.265 1.00 79.75 198 MET A CA 1
ATOM 1528 C C . MET A 1 198 ? -51.061 0.323 62.244 1.00 79.75 198 MET A C 1
ATOM 1530 O O . MET A 1 198 ? -51.666 0.349 63.316 1.00 79.75 198 MET A O 1
ATOM 1534 N N . ASP A 1 199 ? -51.707 0.325 61.081 1.00 82.38 199 ASP A N 1
ATOM 1535 C CA . ASP A 1 199 ? -53.168 0.439 60.994 1.00 82.38 199 ASP A CA 1
ATOM 1536 C C . ASP A 1 199 ? -53.903 -0.701 61.723 1.00 82.38 199 ASP A C 1
ATOM 1538 O O . ASP A 1 199 ? -54.889 -0.442 62.417 1.00 82.38 199 ASP A O 1
ATOM 1542 N N . ALA A 1 200 ? -53.388 -1.934 61.659 1.00 79.81 200 ALA A N 1
ATOM 1543 C CA . ALA A 1 200 ? -53.911 -3.058 62.438 1.00 79.81 200 ALA A CA 1
ATOM 1544 C C . ALA A 1 200 ? -53.799 -2.808 63.954 1.00 79.81 200 ALA A C 1
ATOM 1546 O O . ALA A 1 200 ? -54.781 -2.936 64.681 1.00 79.81 200 ALA A O 1
ATOM 1547 N N . PHE A 1 201 ? -52.637 -2.344 64.423 1.00 77.62 201 PHE A N 1
ATOM 1548 C CA . PHE A 1 201 ? -52.421 -2.019 65.835 1.00 77.62 201 PHE A CA 1
ATOM 1549 C C . PHE A 1 201 ? -53.331 -0.876 66.321 1.00 77.62 201 PHE A C 1
ATOM 1551 O O . PHE A 1 201 ? -53.818 -0.888 67.449 1.00 77.62 201 PHE A O 1
ATOM 1558 N N . ALA A 1 202 ? -53.609 0.112 65.463 1.00 78.44 202 ALA A N 1
ATOM 1559 C CA . ALA A 1 202 ? -54.539 1.198 65.768 1.00 78.44 202 ALA A CA 1
ATOM 1560 C C . ALA A 1 202 ? -55.983 0.695 65.938 1.00 78.44 202 ALA A C 1
ATOM 1562 O O . ALA A 1 202 ? -56.721 1.212 66.781 1.00 78.44 202 ALA A O 1
ATOM 1563 N N . ALA A 1 203 ? -56.385 -0.305 65.146 1.00 81.81 203 ALA A N 1
ATOM 1564 C CA . ALA A 1 203 ? -57.697 -0.933 65.244 1.00 81.81 203 ALA A CA 1
ATOM 1565 C C . ALA A 1 203 ? -57.863 -1.718 66.556 1.00 81.81 203 ALA A C 1
ATOM 1567 O O . ALA A 1 203 ? -58.925 -1.629 67.174 1.00 81.81 203 ALA A O 1
ATOM 1568 N N . ASP A 1 204 ? -56.811 -2.394 67.024 1.00 79.81 204 ASP A N 1
ATOM 1569 C CA . ASP A 1 204 ? -56.820 -3.151 68.285 1.00 79.81 204 ASP A CA 1
ATOM 1570 C C . ASP A 1 204 ? -56.892 -2.248 69.529 1.00 79.81 204 ASP A C 1
ATOM 1572 O O . ASP A 1 204 ? -57.428 -2.633 70.568 1.00 79.81 204 ASP A O 1
ATOM 1576 N N . LEU A 1 205 ? -56.407 -1.007 69.431 1.00 79.19 205 LEU A N 1
ATOM 1577 C CA . LEU A 1 205 ? -56.454 -0.014 70.514 1.00 79.19 205 LEU A CA 1
ATOM 1578 C C . LEU A 1 205 ? -57.802 0.724 70.623 1.00 79.19 205 LEU A C 1
ATOM 1580 O O . LEU A 1 205 ? -57.982 1.593 71.489 1.00 79.19 205 LEU A O 1
ATOM 1584 N N . LYS A 1 206 ? -58.762 0.407 69.750 1.00 72.44 206 LYS A N 1
ATOM 1585 C CA . LYS A 1 206 ? -60.053 1.092 69.666 1.00 72.44 206 LYS A CA 1
ATOM 1586 C C . LYS A 1 206 ? -60.870 0.848 70.941 1.00 72.44 206 LYS A C 1
ATOM 1588 O O . LYS A 1 206 ? -61.369 -0.242 71.184 1.00 72.44 206 LYS A O 1
ATOM 1593 N N . GLY A 1 207 ? -61.009 1.896 71.758 1.00 72.00 207 GLY A N 1
ATOM 1594 C CA . GLY A 1 207 ? -61.713 1.859 73.048 1.00 72.00 207 GLY A CA 1
ATOM 1595 C C . GLY A 1 207 ? -60.891 2.371 74.235 1.00 72.00 207 GLY A C 1
ATOM 1596 O O . GLY A 1 207 ? -61.464 2.663 75.281 1.00 72.00 207 GLY A O 1
ATOM 1597 N N . ASN A 1 208 ? -59.573 2.560 74.077 1.00 80.38 208 ASN A N 1
ATOM 1598 C CA . ASN A 1 208 ? -58.710 3.133 75.114 1.00 80.38 208 ASN A CA 1
ATOM 1599 C C . ASN A 1 208 ? -58.046 4.437 74.638 1.00 80.38 208 ASN A C 1
ATOM 1601 O O . ASN A 1 208 ? -56.990 4.427 74.005 1.00 80.38 208 ASN A O 1
ATOM 1605 N N . ALA A 1 209 ? -58.670 5.573 74.967 1.00 78.56 209 ALA A N 1
ATOM 1606 C CA . ALA A 1 209 ? -58.276 6.897 74.475 1.00 78.56 209 ALA A CA 1
ATOM 1607 C C . ALA A 1 209 ? -56.816 7.270 74.793 1.00 78.56 209 ALA A C 1
ATOM 1609 O O . ALA A 1 209 ? -56.132 7.828 73.940 1.00 78.56 209 ALA A O 1
ATOM 1610 N N . LYS A 1 210 ? -56.309 6.907 75.981 1.00 80.44 210 LYS A N 1
ATOM 1611 C CA . LYS A 1 210 ? -54.925 7.218 76.386 1.00 80.44 210 LYS A CA 1
ATOM 1612 C C . LYS A 1 210 ? -53.887 6.437 75.577 1.00 80.44 210 LYS A C 1
ATOM 1614 O O . LYS A 1 210 ? -52.850 6.989 75.217 1.00 80.44 210 LYS A O 1
ATOM 1619 N N . LEU A 1 211 ? -54.158 5.162 75.284 1.00 77.69 211 LEU A N 1
ATOM 1620 C CA . LEU A 1 211 ? -53.260 4.342 74.464 1.00 77.69 211 LEU A CA 1
ATOM 1621 C C . LEU A 1 211 ? -53.285 4.776 72.996 1.00 77.69 211 LEU A C 1
ATOM 1623 O O . LEU A 1 211 ? -52.239 4.783 72.352 1.00 77.69 211 LEU A O 1
ATOM 1627 N N . LEU A 1 212 ? -54.447 5.196 72.488 1.00 80.25 212 LEU A N 1
ATOM 1628 C CA . LEU A 1 212 ? -54.583 5.709 71.125 1.00 80.25 212 LEU A CA 1
ATOM 1629 C C . LEU A 1 212 ? -53.751 6.987 70.911 1.00 80.25 212 LEU A C 1
ATOM 1631 O O . LEU A 1 212 ? -53.088 7.132 69.886 1.00 80.25 212 LEU A O 1
ATOM 1635 N N . GLU A 1 213 ? -53.746 7.890 71.893 1.00 80.94 213 GLU A N 1
ATOM 1636 C CA . GLU A 1 213 ? -53.002 9.153 71.840 1.00 80.94 213 GLU A CA 1
ATOM 1637 C C . GLU A 1 213 ? -51.477 8.932 71.880 1.00 80.94 213 GLU A C 1
ATOM 1639 O O . GLU A 1 213 ? -50.732 9.528 71.098 1.00 80.94 213 GLU A O 1
ATOM 1644 N N . ALA A 1 214 ? -51.003 8.018 72.737 1.00 79.81 214 ALA A N 1
ATOM 1645 C CA . ALA A 1 214 ? -49.595 7.614 72.782 1.00 79.81 214 ALA A CA 1
ATOM 1646 C C . ALA A 1 214 ? -49.151 6.942 71.470 1.00 79.81 214 ALA A C 1
ATOM 1648 O O . ALA A 1 214 ? -48.076 7.232 70.942 1.00 79.81 214 ALA A O 1
ATOM 1649 N N . TYR A 1 215 ? -50.011 6.095 70.905 1.00 81.62 215 TYR A N 1
ATOM 1650 C CA . TYR A 1 215 ? -49.771 5.421 69.636 1.00 81.62 215 TYR A CA 1
ATOM 1651 C C . TYR A 1 215 ? -49.717 6.395 68.442 1.00 81.62 215 TYR A C 1
ATOM 1653 O O . TYR A 1 215 ? -48.871 6.240 67.563 1.00 81.62 215 TYR A O 1
ATOM 1661 N N . GLN A 1 216 ? -50.552 7.440 68.409 1.00 82.38 216 GLN A N 1
ATOM 1662 C CA . GLN A 1 216 ? -50.501 8.463 67.354 1.00 82.38 216 GLN A CA 1
ATOM 1663 C C . GLN A 1 216 ? -49.179 9.246 67.353 1.00 82.38 216 GLN A C 1
ATOM 1665 O O . GLN A 1 216 ? -48.645 9.534 66.281 1.00 82.38 216 GLN A O 1
ATOM 1670 N N . ARG A 1 217 ? -48.612 9.541 68.533 1.00 81.44 217 ARG A N 1
ATOM 1671 C CA . ARG A 1 217 ? -47.278 10.162 68.645 1.00 81.44 217 ARG A CA 1
ATOM 1672 C C . ARG A 1 217 ? -46.185 9.234 68.122 1.00 81.44 217 ARG A C 1
ATOM 1674 O O . ARG A 1 217 ? -45.376 9.655 67.302 1.00 81.44 217 ARG A O 1
ATOM 1681 N N . PHE A 1 218 ? -46.233 7.960 68.509 1.00 81.44 218 PHE A N 1
ATOM 1682 C CA . PHE A 1 218 ? -45.317 6.939 68.000 1.00 81.44 218 PHE A CA 1
ATOM 1683 C C . PHE A 1 218 ? -45.403 6.787 66.470 1.00 81.44 218 PHE A C 1
ATOM 1685 O O . PHE A 1 218 ? -44.382 6.747 65.787 1.00 81.44 218 PHE A O 1
ATOM 1692 N N . ARG A 1 219 ? -46.616 6.791 65.898 1.00 83.62 219 ARG A N 1
ATOM 1693 C CA . ARG A 1 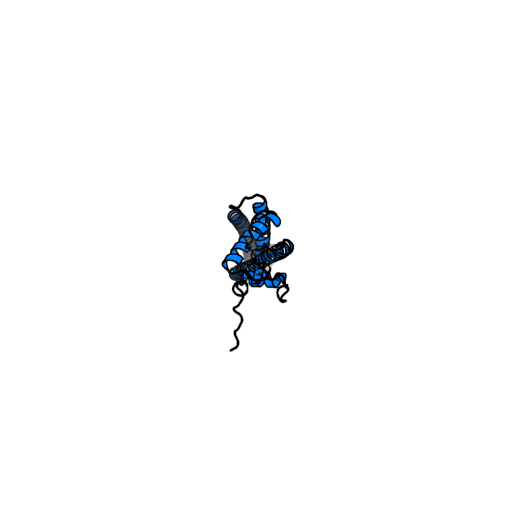219 ? -46.831 6.758 64.440 1.00 83.62 219 ARG A CA 1
ATOM 1694 C C . ARG A 1 219 ? -46.197 7.950 63.727 1.00 83.62 219 ARG A C 1
ATOM 1696 O O . ARG A 1 219 ? -45.610 7.773 62.662 1.00 83.62 219 ARG A O 1
ATOM 1703 N N . ALA A 1 220 ? -46.306 9.148 64.300 1.00 81.12 220 ALA A N 1
ATOM 1704 C CA . ALA A 1 220 ? -45.701 10.349 63.733 1.00 81.12 220 ALA A CA 1
ATOM 1705 C C . ALA A 1 220 ? -44.161 10.286 63.750 1.00 81.12 220 ALA A C 1
ATOM 1707 O O . ALA A 1 220 ? -43.525 10.650 62.762 1.00 81.12 220 ALA A O 1
ATOM 1708 N N . GLU A 1 221 ? -43.563 9.767 64.827 1.00 82.56 221 GLU A N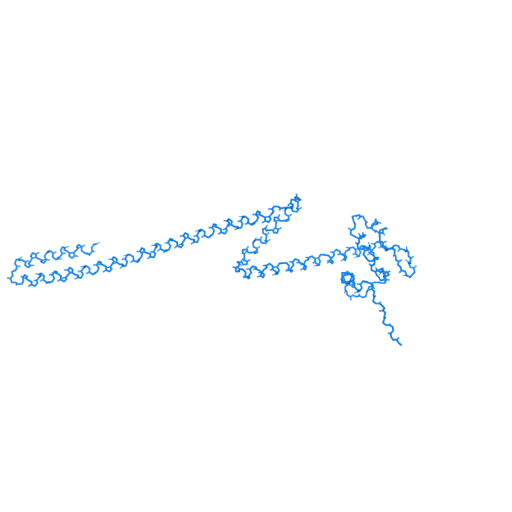 1
ATOM 1709 C CA . GLU A 1 221 ? -42.108 9.583 64.942 1.00 82.56 221 GLU A CA 1
ATOM 1710 C C . GLU A 1 221 ? -41.572 8.550 63.943 1.00 82.56 221 GLU A C 1
ATOM 1712 O O . GLU A 1 221 ? -40.594 8.813 63.239 1.00 82.56 221 GLU A O 1
ATOM 1717 N N . VAL A 1 222 ? -42.247 7.403 63.821 1.00 78.75 222 VAL A N 1
ATOM 1718 C CA . VAL A 1 222 ? -41.896 6.366 62.840 1.00 78.75 222 VAL A CA 1
ATOM 1719 C C . VAL A 1 222 ? -42.053 6.896 61.411 1.00 78.75 222 VAL A C 1
ATOM 1721 O O . VAL A 1 222 ? -41.166 6.693 60.583 1.00 78.75 222 VAL A O 1
ATOM 1724 N N . GLY A 1 223 ? -43.131 7.635 61.125 1.00 76.88 223 GLY A N 1
ATOM 1725 C CA . GLY A 1 223 ? -43.348 8.271 59.824 1.00 76.88 223 GLY A CA 1
ATOM 1726 C C . GLY A 1 223 ? -42.233 9.251 59.445 1.00 76.88 223 GLY A C 1
ATOM 1727 O O . GLY A 1 223 ? -41.733 9.195 58.323 1.00 76.88 223 GLY A O 1
ATOM 1728 N N . ALA A 1 224 ? -41.786 10.085 60.390 1.00 79.69 224 ALA A N 1
ATOM 1729 C CA . ALA A 1 224 ? -40.688 11.029 60.179 1.00 79.69 224 ALA A CA 1
ATOM 1730 C C . ALA A 1 224 ? -39.331 10.333 59.957 1.00 79.69 224 ALA A C 1
ATOM 1732 O O . ALA A 1 224 ? -38.508 10.815 59.175 1.00 79.69 224 ALA A O 1
ATOM 1733 N N . ALA A 1 225 ? -39.100 9.192 60.616 1.00 75.12 225 ALA A N 1
ATOM 1734 C CA . ALA A 1 225 ? -37.888 8.392 60.448 1.00 75.12 225 ALA A CA 1
ATOM 1735 C C . ALA A 1 225 ? -37.819 7.678 59.085 1.00 75.12 225 ALA A C 1
ATOM 1737 O O . ALA A 1 225 ? -36.725 7.453 58.584 1.00 75.12 225 ALA A O 1
ATOM 1738 N N . MET A 1 226 ? -38.962 7.360 58.465 1.00 71.00 226 MET A N 1
ATOM 1739 C CA . MET A 1 226 ? -39.015 6.702 57.148 1.00 71.00 226 MET A CA 1
ATOM 1740 C C . MET A 1 226 ? -38.911 7.653 55.948 1.00 71.00 226 MET A C 1
ATOM 1742 O O . MET A 1 226 ? -38.867 7.194 54.807 1.00 71.00 226 MET A O 1
ATOM 1746 N N . THR A 1 227 ? -38.932 8.965 56.180 1.00 68.25 227 THR A N 1
ATOM 1747 C CA . THR A 1 227 ? -38.811 10.001 55.137 1.00 68.25 227 THR A CA 1
ATOM 1748 C C . THR A 1 227 ? -37.426 10.650 55.056 1.00 68.25 227 THR A C 1
ATOM 1750 O O . THR A 1 227 ? -37.223 11.501 54.194 1.00 68.25 227 THR A O 1
ATOM 1753 N N . LYS A 1 228 ? -36.498 10.278 55.945 1.00 54.84 228 LYS A N 1
ATOM 1754 C CA . LYS A 1 228 ? -35.078 10.664 55.895 1.00 54.84 228 LYS A CA 1
ATOM 1755 C C . LYS A 1 228 ? -34.258 9.593 55.188 1.00 54.84 228 LYS A C 1
ATOM 1757 O O . LYS A 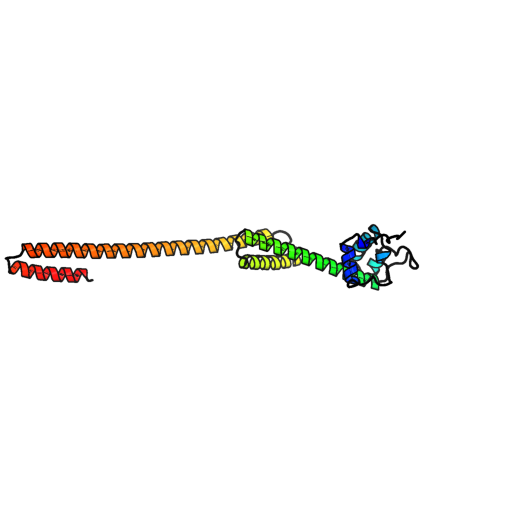1 228 ? -33.271 9.985 54.533 1.00 54.84 228 LYS A O 1
#

Foldseek 3Di:
DDPDPDDAQLVVPPLSVQLQCLLQVNHPDDPLCQSSQDHNVLVVQLVVLLPDDDDLVSSQVSHDAGPDDDRHRHTRDSVVSVSSSVSSVVSVVVVVVVVVVVVVVVQQVVCVVVVHDVVVVVVLVVVLVVVVVVCVVVVNPDCSVVVSVVVVVVVVVVVVVVVVVVVVVVVVVVVVVVVVVVVVVVLVVVVVVVVVVLVVVLVVCPPPPVVNVVSVVVVVVVVVVSVD

pLDDT: mean 76.39, std 11.8, range [40.22, 91.69]

Secondary structure (DSSP, 8-state):
---PPPPPGGGS-HHHHHHHHHHHTTS---TT-GGGG--HHHHHHHHHHHHSSS-HHHHHHHSPPP-SSTTTTPPPPHHHHHHHHHHHHHHHHHHHHHHHHHHHHHHHHHHHHTT--HHHHHHHHHHHHHHHHHHHHTT--SSHHHHHHHHHHHHHHHHHHHHHHHHHHHHHHHHHHHHHHHHHHHHHHHHHHHHHHHHHHHHHTTT-HHHHHHHHHHHHHHHHHTT-